Protein AF-A0A067Q515-F1 (afdb_monomer)

Sequence (298 aa):
MASNVTDKIKSLFGVAHGLGDIVRGSFMNTLDKTFQSSSSEAHGPHEDIIQKGVQEFRDGYNKLWGSRQEVEGPTEPSAQSARQTSSFPPAGWESQTRDGTGEGVQRRHSATSSHVPDSLFVNHTDDPIFFRSTPSTSILLLVCKRWLRVATPLLYEILIIRSKAQAQALSLTLPFNNSLGLYVKKLRIECGYVSFGQGTIELMPNVPHSYLSLAVWPEDNVSNVCASLASLSPTCVVLYECSEQDQMLDNDNTQLLCLTIQERVVAFWTNMKSFYFPYPYRNGFYQAIDPTNILGKR

Foldseek 3Di:
DVPVVVVVVVVVLVPDDDDDPVVVVVVVVVVVVVLVVVVVPDPDPCNVVVVVVVVVVVVVCCVLPVVPDDPPDPDDDDDDDDDDDDDPDDPDPDDDDDDDDDDDPPPPPPDPDLDDDPCNLLDDPPPPPVPPPRPDLCVQCSPDPVSVVVSLLSNLQAAAADDLVSLQVLCSPCVSPLVSLCSHAAYEDAEQNPSNAQCSLLSNQRHQHYEYELQYDQPHANPSVLNSLLSYQHQEYAYDYDPPDVDDPPDPRSVSNVVSVLCCLQPPNPNHNYYHDHDDPDDDPCVSVPCCVRVVVD

Solvent-accessible surface area (backbone atoms only — not comparable to full-atom values): 18233 Å² total; per-residue (Å²): 127,73,66,65,57,58,54,52,54,58,62,58,66,75,71,80,83,90,59,83,67,64,55,54,56,50,53,54,57,46,52,53,50,55,51,58,64,52,59,76,80,52,98,50,97,59,49,67,59,52,53,48,52,54,49,53,52,50,49,53,48,42,70,76,60,54,81,68,63,80,74,81,72,78,82,84,80,84,84,88,82,82,90,78,82,83,70,81,77,68,91,78,85,72,83,82,82,76,90,76,94,72,80,88,74,82,74,77,76,77,77,90,58,83,69,76,51,68,74,61,71,71,54,75,65,87,65,60,74,89,67,52,91,64,78,63,71,69,58,50,48,71,74,39,78,67,41,25,67,64,40,50,51,59,61,36,25,57,43,76,34,80,44,56,68,53,28,36,52,47,43,63,46,36,82,78,38,49,73,52,24,62,36,23,38,32,41,33,40,48,42,31,53,60,44,37,38,79,60,49,53,62,44,32,74,49,35,40,32,37,35,43,40,54,53,34,57,86,89,41,43,36,64,37,55,52,61,36,55,73,62,52,57,30,31,29,40,39,46,39,60,73,70,94,50,95,65,76,65,87,40,74,52,28,51,52,46,52,53,44,49,48,50,38,57,74,76,62,30,80,62,48,78,44,78,46,66,72,65,77,95,70,67,79,82,54,63,82,68,32,60,67,67,57,59,70,72,106

Mean predicted aligned error: 15.71 Å

Radius of gyration: 25.32 Å; Cα contacts (8 Å, |Δi|>4): 274; chains: 1; bounding box: 62×60×72 Å

pLDDT: mean 71.29, std 21.01, range [29.81, 97.44]

Secondary structure (DSSP, 8-state):
-THHHHHHHHHHHTT-SS-TTHHHHHHHHHHHHHHHHHTTT---TTHHHHHHHHHHHHHHHHHHHTT--------PPP---------SSPTT---------------------S---HHHHS---SS-GGGSSPPPGGGGGGS-HHHHHHHHHHHHSEEEE-SHHHHHHHHHHGGG-HHHHTT--EEEE-S--TTS-TTTTTT-TT--EEEEE----TTS--HHHHHHHTT---SEEEEE---SSS-----HHHHHHHHHHHHHHHHT-TT--EEE-SS-S-SGGGGGG-HHHHHTT-

Organism: NCBI:txid933084

Structure (mmCIF, N/CA/C/O backbone):
data_AF-A0A067Q515-F1
#
_entry.id   AF-A0A067Q515-F1
#
loop_
_atom_site.group_PDB
_atom_site.id
_atom_site.type_symbol
_atom_site.label_atom_id
_atom_site.label_alt_id
_atom_site.label_comp_id
_atom_site.label_asym_id
_atom_site.label_entity_id
_atom_site.label_seq_id
_atom_site.pdbx_PDB_ins_code
_atom_site.Cartn_x
_atom_site.Cartn_y
_atom_site.Cartn_z
_atom_site.occupancy
_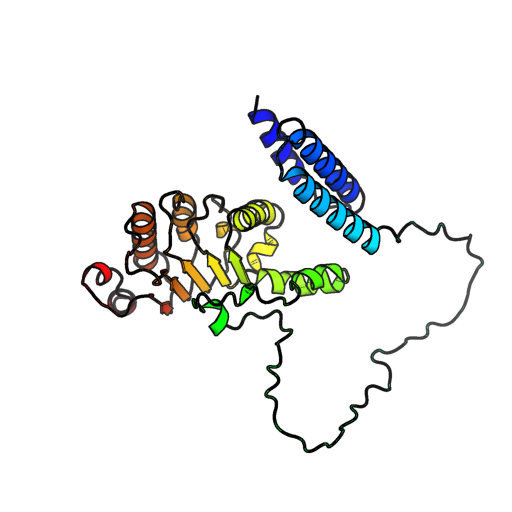atom_site.B_iso_or_equiv
_atom_site.auth_seq_id
_atom_site.auth_comp_id
_atom_site.auth_asym_id
_atom_site.auth_atom_id
_atom_site.pdbx_PDB_model_num
ATOM 1 N N . MET A 1 1 ? 15.678 30.349 8.494 1.00 44.38 1 MET A N 1
ATOM 2 C CA . MET A 1 1 ? 14.613 30.482 9.518 1.00 44.38 1 MET A CA 1
ATOM 3 C C . MET A 1 1 ? 13.490 29.435 9.407 1.00 44.38 1 MET A C 1
ATOM 5 O O . MET A 1 1 ? 12.705 29.340 10.339 1.00 44.38 1 MET A O 1
ATOM 9 N N . ALA A 1 2 ? 13.439 28.587 8.367 1.00 39.19 2 ALA A N 1
ATOM 10 C CA . ALA A 1 2 ? 12.398 27.560 8.195 1.00 39.19 2 ALA A CA 1
ATOM 11 C C . ALA A 1 2 ? 12.498 26.326 9.128 1.00 39.19 2 ALA A C 1
ATOM 13 O O . ALA A 1 2 ? 11.533 25.578 9.236 1.00 39.19 2 ALA A O 1
ATOM 14 N N . SER A 1 3 ? 13.615 26.113 9.838 1.00 43.97 3 SER A N 1
ATOM 15 C CA . SER A 1 3 ? 13.787 24.957 10.743 1.00 43.97 3 SER A CA 1
ATOM 16 C C . SER A 1 3 ? 12.981 25.060 12.044 1.00 43.97 3 SER A C 1
ATOM 18 O O . SER A 1 3 ? 12.630 24.052 12.642 1.00 43.97 3 SER A O 1
ATOM 20 N N . ASN A 1 4 ? 12.624 26.274 12.469 1.00 47.00 4 ASN A N 1
ATOM 21 C CA . ASN A 1 4 ? 12.006 26.504 13.779 1.00 47.00 4 ASN A CA 1
ATOM 22 C C . ASN A 1 4 ? 10.489 26.205 13.794 1.00 47.00 4 ASN A C 1
ATOM 24 O O . ASN A 1 4 ? 9.887 26.029 14.851 1.00 47.00 4 ASN A O 1
ATOM 28 N N . VAL A 1 5 ? 9.854 26.148 12.617 1.00 42.75 5 VAL A N 1
ATOM 29 C CA . VAL A 1 5 ? 8.418 25.855 12.473 1.00 42.75 5 VAL A CA 1
ATOM 30 C C . VAL A 1 5 ? 8.179 24.346 12.476 1.00 42.75 5 VAL A C 1
ATOM 32 O O . VAL A 1 5 ? 7.307 23.860 13.191 1.00 42.75 5 VAL A O 1
ATOM 35 N N . THR A 1 6 ? 9.005 23.585 11.759 1.00 43.69 6 THR A N 1
ATOM 36 C CA . THR A 1 6 ? 8.940 22.118 11.699 1.00 43.69 6 THR A CA 1
ATOM 37 C C . THR A 1 6 ? 9.235 21.465 13.048 1.00 43.69 6 THR A C 1
ATOM 39 O O . THR A 1 6 ? 8.576 20.489 13.403 1.00 43.69 6 THR A O 1
ATOM 42 N N . ASP A 1 7 ? 10.150 22.027 13.839 1.00 45.12 7 ASP A N 1
ATOM 43 C CA . ASP A 1 7 ? 10.473 21.503 15.173 1.00 45.12 7 ASP A CA 1
ATOM 44 C C . ASP A 1 7 ? 9.385 21.829 16.212 1.00 45.12 7 ASP A C 1
ATOM 46 O O . ASP A 1 7 ? 9.070 20.996 17.066 1.00 45.12 7 ASP A O 1
ATOM 50 N N . LYS A 1 8 ? 8.700 22.975 16.075 1.00 44.66 8 LYS A N 1
ATOM 51 C CA . LYS A 1 8 ? 7.494 23.284 16.864 1.00 44.66 8 LYS A CA 1
ATOM 52 C C . LYS A 1 8 ? 6.317 22.375 16.506 1.00 44.66 8 LYS A C 1
ATOM 54 O O . LYS A 1 8 ? 5.610 21.932 17.407 1.00 44.66 8 LYS A O 1
ATOM 59 N N . ILE A 1 9 ? 6.138 22.045 15.224 1.00 45.16 9 ILE A N 1
ATOM 60 C CA . ILE A 1 9 ? 5.111 21.094 14.767 1.00 45.16 9 ILE A CA 1
ATOM 61 C C . ILE A 1 9 ? 5.384 19.693 15.340 1.00 45.16 9 ILE A C 1
ATOM 63 O O . ILE A 1 9 ? 4.472 19.073 15.879 1.00 45.16 9 ILE A O 1
ATOM 67 N N . LYS A 1 10 ? 6.636 19.216 15.327 1.00 42.34 10 LYS A N 1
ATOM 68 C CA . LYS A 1 10 ? 7.018 17.907 15.898 1.00 42.34 10 LYS A CA 1
ATOM 69 C C . LYS A 1 10 ? 6.821 17.826 17.418 1.00 42.34 10 LYS A C 1
ATOM 71 O O . LYS A 1 10 ? 6.355 16.803 17.911 1.00 42.34 10 LYS A O 1
ATOM 76 N N . SER A 1 11 ? 7.117 18.902 18.152 1.00 40.75 11 SER A N 1
ATOM 77 C CA . SER A 1 11 ? 6.897 18.984 19.606 1.00 40.75 11 SER A CA 1
ATOM 78 C C . SER A 1 11 ? 5.414 18.945 20.004 1.00 40.75 11 SER A C 1
ATOM 80 O O . SER A 1 11 ? 5.104 18.530 21.119 1.00 40.75 11 SER A O 1
ATOM 82 N N . LEU A 1 12 ? 4.503 19.382 19.129 1.00 39.81 12 LEU A N 1
ATOM 83 C CA . LEU A 1 12 ? 3.068 19.493 19.420 1.00 39.81 12 LEU A CA 1
ATOM 84 C C . LEU A 1 12 ? 2.314 18.166 19.281 1.00 39.81 12 LEU A C 1
ATOM 86 O O . LEU A 1 12 ? 1.376 17.919 20.037 1.00 39.81 12 LEU A O 1
ATOM 90 N N . PHE A 1 13 ? 2.733 17.282 18.374 1.00 40.56 13 PHE A N 1
ATOM 91 C CA . PHE A 1 13 ? 2.084 15.978 18.227 1.00 40.56 13 PHE A CA 1
ATOM 92 C C . PHE A 1 13 ? 2.464 14.971 19.335 1.00 40.56 13 PHE A C 1
ATOM 94 O O . PHE A 1 13 ? 1.741 14.004 19.558 1.00 40.56 13 PHE A O 1
ATOM 101 N N . GLY A 1 14 ? 3.547 15.213 20.083 1.00 33.75 14 GLY A N 1
ATOM 102 C CA . GLY A 1 14 ? 4.040 14.308 21.131 1.00 33.75 14 GLY A CA 1
ATOM 103 C C . GLY A 1 14 ? 3.273 14.305 22.463 1.00 33.75 14 GLY A C 1
ATOM 104 O O . GLY A 1 14 ? 3.642 13.537 23.344 1.00 33.75 14 GLY A O 1
ATOM 105 N N . VAL A 1 15 ? 2.238 15.137 22.654 1.00 36.69 15 VAL A N 1
ATOM 106 C CA . VAL A 1 15 ? 1.594 15.319 23.982 1.00 36.69 15 VAL A CA 1
ATOM 107 C C . VAL A 1 15 ? 0.088 14.996 24.013 1.00 36.69 15 VAL A C 1
ATOM 109 O O . VAL A 1 15 ? -0.529 15.007 25.073 1.00 36.69 15 VAL A O 1
ATOM 112 N N . ALA A 1 16 ? -0.549 14.630 22.901 1.00 29.81 16 ALA A N 1
ATOM 113 C CA . ALA A 1 16 ? -2.011 14.531 22.862 1.00 29.81 16 ALA A CA 1
ATOM 114 C C . ALA A 1 16 ? -2.551 13.090 22.887 1.00 29.81 16 ALA A C 1
ATOM 116 O O . ALA A 1 16 ? -3.034 12.593 21.877 1.00 29.81 16 ALA A O 1
ATOM 117 N N . HIS A 1 17 ? -2.576 12.468 24.070 1.00 33.72 17 HIS A N 1
ATOM 118 C CA . HIS A 1 17 ? -3.643 11.523 24.439 1.00 33.72 17 HIS A CA 1
ATOM 119 C C . HIS A 1 17 ? -3.948 11.624 25.935 1.00 33.72 17 HIS A C 1
ATOM 121 O O . HIS A 1 17 ? -3.278 11.025 26.771 1.00 33.72 17 HIS A O 1
ATOM 127 N N . GLY A 1 18 ? -4.983 12.406 26.256 1.00 37.44 18 GLY A N 1
ATOM 128 C CA . GLY A 1 18 ? -5.546 12.517 27.602 1.00 37.44 18 GLY A CA 1
ATOM 129 C C . GLY A 1 18 ? -6.082 13.910 27.929 1.00 37.44 18 GLY A C 1
ATOM 130 O O . GLY A 1 18 ? -5.452 14.606 28.704 1.00 37.44 18 GLY A O 1
ATOM 131 N N . LEU A 1 19 ? -7.202 14.314 27.311 1.00 35.50 19 LEU A N 1
ATOM 132 C CA . LEU A 1 19 ? -8.251 15.251 27.784 1.00 35.50 19 LEU A CA 1
ATOM 133 C C . LEU A 1 19 ? -8.955 15.874 26.561 1.00 35.50 19 LEU A C 1
ATOM 135 O O . LEU A 1 19 ? -8.390 16.698 25.844 1.00 35.50 19 LEU A O 1
ATOM 139 N N . GLY A 1 20 ? -10.207 15.471 26.326 1.00 32.38 20 GLY A N 1
ATOM 140 C CA . GLY A 1 20 ? -10.975 15.783 25.113 1.00 32.38 20 GLY A CA 1
ATOM 141 C C . GLY A 1 20 ? -11.362 17.253 24.913 1.00 32.38 20 GLY A C 1
ATOM 142 O O . GLY A 1 20 ? -11.740 17.608 23.800 1.00 32.38 20 GLY A O 1
ATOM 143 N N . ASP A 1 21 ? -11.218 18.110 25.926 1.00 36.03 21 ASP A N 1
ATOM 144 C CA . ASP A 1 21 ? -11.713 19.493 25.862 1.00 36.03 21 ASP A CA 1
ATOM 145 C C . ASP A 1 21 ? -10.596 20.541 25.691 1.00 36.03 21 ASP A C 1
ATOM 147 O O . ASP A 1 21 ? -10.797 21.553 25.023 1.00 36.03 21 ASP A O 1
ATOM 151 N N . ILE A 1 22 ? -9.371 20.263 26.159 1.00 37.38 22 ILE A N 1
ATOM 152 C CA . ILE A 1 22 ? -8.209 21.163 25.988 1.00 37.38 22 ILE A CA 1
ATOM 153 C C . ILE A 1 22 ? -7.599 21.015 24.581 1.00 37.38 22 ILE A C 1
ATOM 155 O O . ILE A 1 22 ? -7.233 22.001 23.937 1.00 37.38 22 ILE A O 1
ATOM 159 N N . VAL A 1 23 ? -7.571 19.788 24.046 1.00 43.91 23 VAL A N 1
ATOM 160 C CA . VAL A 1 23 ? -7.091 19.497 22.680 1.00 43.91 23 VAL A CA 1
ATOM 161 C C . VAL A 1 23 ? -8.031 20.094 21.620 1.00 43.91 23 VAL A C 1
ATOM 163 O O . VAL A 1 23 ? -7.576 20.559 20.575 1.00 43.91 23 VAL A O 1
ATOM 166 N N . ARG A 1 24 ? -9.334 20.180 21.925 1.00 48.72 24 ARG A N 1
ATOM 167 C CA . ARG A 1 24 ? -10.377 20.760 21.063 1.00 48.72 24 ARG A CA 1
ATOM 168 C C . ARG A 1 24 ? -10.151 22.249 20.783 1.00 48.72 24 ARG A C 1
ATOM 170 O O . ARG A 1 24 ? -10.247 22.678 19.635 1.00 48.72 24 ARG A O 1
ATOM 177 N N . GLY A 1 25 ? -9.807 23.018 21.818 1.00 43.09 25 GLY A N 1
ATOM 178 C CA . GLY A 1 25 ? -9.500 24.446 21.692 1.00 43.09 25 GLY A CA 1
ATOM 179 C C . GLY A 1 25 ? -8.133 24.720 21.058 1.00 43.09 25 GLY A C 1
ATOM 180 O O . GLY A 1 25 ? -7.972 25.713 20.350 1.00 43.09 25 GLY A O 1
ATOM 181 N N . SER A 1 26 ? -7.156 23.833 21.273 1.00 46.69 26 SER A N 1
ATOM 182 C CA . SER A 1 26 ? -5.799 23.979 20.731 1.00 46.69 26 SER A CA 1
ATOM 183 C C . SER A 1 26 ? -5.723 23.669 19.228 1.00 46.69 26 SER A C 1
ATOM 185 O O . SER A 1 26 ? -5.088 24.414 18.481 1.00 46.69 26 SER A O 1
ATOM 187 N N . PHE A 1 27 ? -6.434 22.636 18.759 1.00 46.12 27 PHE A N 1
ATOM 188 C CA . PHE A 1 27 ? -6.499 22.272 17.338 1.00 46.12 27 PHE A CA 1
ATOM 189 C C . PHE A 1 27 ? -7.154 23.368 16.480 1.00 46.12 27 PHE A C 1
ATOM 191 O O . PHE A 1 27 ? -6.579 23.778 15.473 1.00 46.12 27 PHE A O 1
ATOM 198 N N . MET A 1 28 ? -8.300 23.913 16.913 1.00 51.59 28 MET A N 1
ATOM 199 C CA . MET A 1 28 ? -8.997 24.979 16.175 1.00 51.59 28 MET A CA 1
ATOM 200 C C . MET A 1 28 ? -8.222 26.307 16.178 1.00 51.59 28 MET A C 1
ATOM 202 O O . MET A 1 28 ? -8.076 26.922 15.127 1.00 51.59 28 MET A O 1
ATOM 206 N N . ASN A 1 29 ? -7.623 26.707 17.310 1.00 49.00 29 ASN A N 1
ATOM 207 C CA . ASN A 1 29 ? -6.768 27.906 17.362 1.00 49.00 29 ASN A CA 1
ATOM 208 C C . ASN A 1 29 ? -5.505 27.791 16.496 1.00 49.00 29 ASN A C 1
ATOM 210 O O . ASN A 1 29 ? -4.945 28.803 16.079 1.00 49.00 29 ASN A O 1
ATOM 214 N N . THR A 1 30 ? -5.010 26.573 16.273 1.00 51.38 30 THR A N 1
ATOM 215 C CA . THR A 1 30 ? -3.789 26.348 15.490 1.00 51.38 30 THR A CA 1
ATOM 216 C C . THR A 1 30 ? -4.099 26.278 13.998 1.00 51.38 30 THR A C 1
ATOM 218 O O . THR A 1 30 ? -3.361 26.881 13.226 1.00 51.38 30 THR A O 1
ATOM 221 N N . LEU A 1 31 ? -5.222 25.662 13.597 1.00 49.41 31 LEU A N 1
ATOM 222 C CA . LEU A 1 31 ? -5.744 25.768 12.228 1.00 49.41 31 LEU A CA 1
ATOM 223 C C . LEU A 1 31 ? -5.938 27.237 11.831 1.00 49.41 31 LEU A C 1
ATOM 225 O O . LEU A 1 31 ? -5.428 27.650 10.793 1.00 49.41 31 LEU A O 1
ATOM 229 N N . ASP A 1 32 ? -6.556 28.046 12.694 1.00 51.59 32 ASP A N 1
ATOM 230 C CA . ASP A 1 32 ? -6.764 29.475 12.429 1.00 51.59 32 ASP A CA 1
ATOM 231 C C . ASP A 1 32 ? -5.443 30.236 12.241 1.00 51.59 32 ASP A C 1
ATOM 233 O O . ASP A 1 32 ? -5.321 31.050 11.326 1.00 51.59 32 ASP A O 1
ATOM 237 N N . LYS A 1 33 ? -4.413 29.928 13.040 1.00 56.12 33 LYS A N 1
ATOM 238 C CA . LYS A 1 33 ? -3.082 30.548 12.906 1.00 56.12 33 LYS A CA 1
ATOM 239 C C . LYS A 1 33 ? -2.339 30.095 11.650 1.00 56.12 33 LYS A C 1
ATOM 241 O O . LYS A 1 33 ? -1.681 30.915 11.018 1.00 56.12 33 LYS A O 1
ATOM 246 N N . THR A 1 34 ? -2.440 28.821 11.271 1.00 54.94 34 THR A N 1
ATOM 247 C CA . THR A 1 34 ? -1.804 28.291 10.055 1.00 54.94 34 THR A CA 1
ATOM 248 C C . THR A 1 34 ? -2.458 28.854 8.790 1.00 54.94 34 THR A C 1
ATOM 250 O O . THR A 1 34 ? -1.749 29.229 7.852 1.00 54.94 34 THR A O 1
ATOM 253 N N . PHE A 1 35 ? -3.785 29.014 8.782 1.00 53.56 35 PHE A N 1
ATOM 254 C CA . PHE A 1 35 ? -4.504 29.657 7.679 1.00 53.56 35 PHE A CA 1
ATOM 255 C C . PHE A 1 35 ? -4.237 31.169 7.603 1.00 53.56 35 PHE A C 1
ATOM 257 O O . PHE A 1 35 ? -3.979 31.677 6.517 1.00 53.56 35 PHE A O 1
ATOM 264 N N . GLN A 1 36 ? -4.165 31.881 8.734 1.00 55.25 36 GLN A N 1
ATOM 265 C CA . GLN A 1 36 ? -3.766 33.299 8.753 1.00 55.25 36 GLN A CA 1
ATOM 266 C C . GLN A 1 36 ? -2.307 33.522 8.318 1.00 55.25 36 GLN A C 1
ATOM 268 O O . GLN A 1 36 ? -1.997 34.538 7.705 1.00 55.25 36 GLN A O 1
ATOM 273 N N . SER A 1 37 ? -1.401 32.578 8.605 1.00 51.88 37 SER A N 1
ATOM 274 C CA . SER A 1 37 ? -0.001 32.667 8.162 1.00 51.88 37 SER A CA 1
ATOM 275 C C . SER A 1 37 ? 0.210 32.329 6.682 1.00 51.88 37 SER A C 1
ATOM 277 O O . SER A 1 37 ? 1.239 32.689 6.126 1.00 51.88 37 SER A O 1
ATOM 279 N N . SER A 1 38 ? -0.742 31.637 6.045 1.00 47.28 38 SER A N 1
ATOM 280 C CA . SER A 1 38 ? -0.689 31.304 4.612 1.00 47.28 38 SER A CA 1
ATOM 281 C C . SER A 1 38 ? -1.458 32.302 3.740 1.00 47.28 38 SER A C 1
ATOM 283 O O . SER A 1 38 ? -1.124 32.454 2.568 1.00 47.28 38 SER A O 1
ATOM 285 N N . SER A 1 39 ? -2.411 33.054 4.307 1.00 50.19 39 SER A N 1
ATOM 286 C CA . SER A 1 39 ? -3.115 34.136 3.604 1.00 50.19 39 SER A CA 1
ATOM 287 C C . SER A 1 39 ? -2.275 35.408 3.422 1.00 50.19 39 SER A C 1
ATOM 289 O O . SER A 1 39 ? -2.647 36.269 2.632 1.00 50.19 39 SER A O 1
ATOM 291 N N . SER A 1 40 ? -1.140 35.564 4.119 1.00 51.12 40 SER A N 1
ATOM 292 C CA . SER A 1 40 ? -0.300 36.765 3.972 1.00 51.12 40 SER A CA 1
ATOM 293 C C . SER A 1 40 ? 0.628 36.747 2.752 1.00 51.12 40 SER A C 1
ATOM 295 O O . SER A 1 40 ? 1.221 37.778 2.452 1.00 51.12 40 SER A O 1
ATOM 297 N N . GLU A 1 41 ? 0.776 35.615 2.051 1.00 53.09 41 GLU A N 1
ATOM 298 C CA . GLU A 1 41 ? 1.724 35.482 0.927 1.00 53.09 41 GLU A CA 1
ATOM 299 C C . GLU A 1 41 ? 1.091 35.034 -0.406 1.00 53.09 41 GLU A C 1
ATOM 301 O O . GLU A 1 41 ? 1.777 35.030 -1.426 1.00 53.09 41 GLU A O 1
ATOM 306 N N . ALA A 1 42 ? -0.208 34.712 -0.455 1.00 50.53 42 ALA A N 1
ATOM 307 C CA . ALA A 1 42 ? -0.847 34.193 -1.668 1.00 50.53 42 ALA A CA 1
ATOM 308 C C . ALA A 1 42 ? -2.243 34.793 -1.929 1.00 50.53 42 ALA A C 1
ATOM 310 O O . ALA A 1 42 ? -3.255 34.142 -1.695 1.00 50.53 42 ALA A O 1
ATOM 311 N N . HIS A 1 43 ? -2.302 36.002 -2.499 1.00 55.28 43 HIS A N 1
ATOM 312 C CA . HIS A 1 43 ? -3.515 36.513 -3.158 1.00 55.28 43 HIS A CA 1
ATOM 313 C C . HIS A 1 43 ? -3.678 35.850 -4.530 1.00 55.28 43 HIS A C 1
ATOM 315 O O . HIS A 1 43 ? -3.286 36.393 -5.565 1.00 55.28 43 HIS A O 1
ATOM 321 N N . GLY A 1 44 ? -4.210 34.630 -4.529 1.00 75.88 44 GLY A N 1
ATOM 322 C CA . GLY A 1 44 ? -4.520 33.867 -5.734 1.00 75.88 44 GLY A CA 1
ATOM 323 C C . GLY A 1 44 ? -6.004 33.495 -5.811 1.00 75.88 44 GLY A C 1
ATOM 324 O O . GLY A 1 44 ? -6.673 33.412 -4.784 1.00 75.88 44 GLY A O 1
ATOM 325 N N . PRO A 1 45 ? -6.526 33.173 -7.009 1.00 74.94 45 PRO A N 1
ATOM 326 C CA . PRO A 1 45 ? -7.945 32.863 -7.254 1.00 74.94 45 PRO A CA 1
ATOM 327 C C . PRO A 1 45 ? -8.476 31.605 -6.532 1.00 74.94 45 PRO A C 1
ATOM 329 O O . PRO A 1 45 ? -9.641 31.247 -6.682 1.00 74.94 45 PRO A O 1
ATOM 332 N N . HIS A 1 46 ? -7.635 30.914 -5.760 1.00 65.25 46 HIS A N 1
ATOM 333 C CA . HIS A 1 46 ? -7.998 29.735 -4.973 1.00 65.25 46 HIS A CA 1
ATOM 334 C C . HIS A 1 46 ? -8.287 30.048 -3.496 1.00 65.25 46 HIS A C 1
ATOM 336 O O . HIS A 1 46 ? -8.770 29.166 -2.785 1.00 65.25 46 HIS A O 1
ATOM 342 N N . GLU A 1 47 ? -8.029 31.277 -3.033 1.00 75.19 47 GLU A N 1
ATOM 343 C CA . GLU A 1 47 ? -8.231 31.682 -1.636 1.00 75.19 47 GLU A CA 1
ATOM 344 C C . GLU A 1 47 ? -9.703 31.543 -1.215 1.00 75.19 47 GLU A C 1
ATOM 346 O O . GLU A 1 47 ? -9.993 30.918 -0.195 1.00 75.19 47 GLU A O 1
ATOM 351 N N . ASP A 1 48 ? -10.639 31.976 -2.063 1.00 75.75 48 ASP A N 1
ATOM 352 C CA . ASP A 1 48 ? -12.082 31.876 -1.804 1.00 75.75 48 ASP A CA 1
ATOM 353 C C . ASP A 1 48 ? -12.562 30.425 -1.648 1.00 75.75 48 ASP A C 1
ATOM 355 O O . ASP A 1 48 ? -13.430 30.130 -0.825 1.00 75.75 48 ASP A O 1
ATOM 359 N N . ILE A 1 49 ? -11.983 29.493 -2.412 1.00 63.66 49 ILE A N 1
ATOM 360 C CA . ILE A 1 49 ? -12.345 28.068 -2.367 1.00 63.66 49 ILE A CA 1
ATOM 361 C C . ILE A 1 49 ? -11.862 27.442 -1.055 1.00 63.66 49 ILE A C 1
ATOM 363 O O . ILE A 1 49 ? -12.602 26.693 -0.414 1.00 63.66 49 ILE A O 1
ATOM 367 N N . ILE A 1 50 ? -10.636 27.768 -0.639 1.00 62.38 50 ILE A N 1
ATOM 368 C CA . ILE A 1 50 ? -10.053 27.273 0.611 1.00 62.38 50 ILE A CA 1
ATOM 369 C C . ILE A 1 50 ? -10.816 27.852 1.807 1.00 62.38 50 ILE A C 1
ATOM 371 O O . ILE A 1 50 ? -11.231 27.093 2.683 1.00 62.38 50 ILE A O 1
ATOM 375 N N . GLN A 1 51 ? -11.074 29.164 1.817 1.00 74.94 51 GLN A N 1
ATOM 376 C CA . GLN A 1 51 ? -11.840 29.833 2.875 1.00 74.94 51 GLN A CA 1
ATOM 377 C C . GLN A 1 51 ? -13.254 29.264 2.992 1.00 74.94 51 GLN A C 1
ATOM 379 O O . GLN A 1 51 ? -13.716 28.960 4.094 1.00 74.94 51 GLN A O 1
ATOM 384 N N . LYS A 1 52 ? -13.922 29.030 1.857 1.00 76.94 52 LYS A N 1
ATOM 385 C CA . LYS A 1 52 ? -15.242 28.399 1.830 1.00 76.94 52 LYS A CA 1
ATOM 386 C C . LYS A 1 52 ? -15.213 26.980 2.401 1.00 76.94 52 LYS A C 1
ATOM 388 O O . LYS A 1 52 ? -16.052 26.660 3.238 1.00 76.94 52 LYS A O 1
ATOM 393 N N . GLY A 1 53 ? -14.238 26.151 2.022 1.00 66.88 53 GLY A N 1
ATOM 394 C CA . GLY A 1 53 ? -14.105 24.788 2.551 1.00 66.88 53 GLY A CA 1
ATOM 395 C C . GLY A 1 53 ? -13.821 24.747 4.059 1.00 66.88 53 GLY A C 1
ATOM 396 O O . GLY A 1 53 ? -14.398 23.933 4.782 1.00 66.88 53 GLY A O 1
ATOM 397 N N . VAL A 1 54 ? -12.981 25.661 4.557 1.00 71.06 54 VAL A N 1
ATOM 398 C CA . VAL A 1 54 ? -12.710 25.817 5.997 1.00 71.06 54 VAL A CA 1
ATOM 399 C C . VAL A 1 54 ? -13.974 26.242 6.745 1.00 71.06 54 VAL A C 1
ATOM 401 O O . VAL A 1 54 ? -14.284 25.679 7.798 1.00 71.06 54 VAL A O 1
ATOM 404 N N . GLN 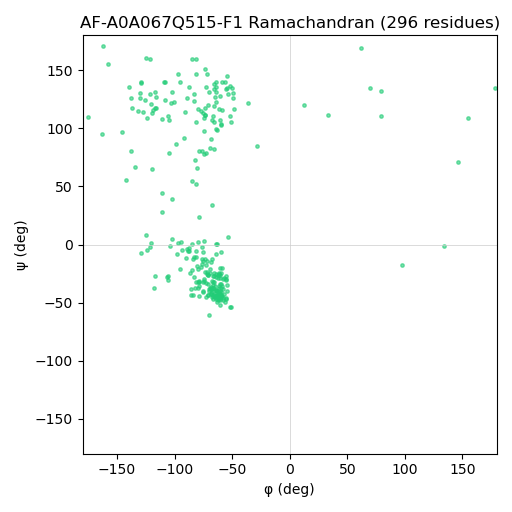A 1 55 ? -14.726 27.196 6.196 1.00 76.75 55 GLN A N 1
ATOM 405 C CA . GLN A 1 55 ? -15.959 27.683 6.803 1.00 76.75 55 GLN A CA 1
ATOM 406 C C . GLN A 1 55 ? -17.050 26.602 6.825 1.00 76.75 55 GLN A C 1
ATOM 408 O O . GLN A 1 55 ? -17.653 26.375 7.870 1.00 76.75 55 GLN A O 1
ATOM 413 N N . GLU A 1 56 ? -17.241 25.857 5.734 1.00 69.19 56 GLU A N 1
ATOM 414 C CA . GLU A 1 56 ? -18.188 24.735 5.676 1.00 69.19 56 GLU A CA 1
ATOM 415 C C . GLU A 1 56 ? -17.830 23.626 6.677 1.00 69.19 56 GLU A C 1
ATOM 417 O O . GLU A 1 56 ? -18.709 23.086 7.357 1.00 69.19 56 GLU A O 1
ATOM 422 N N . PHE A 1 57 ? -16.538 23.313 6.827 1.00 62.28 57 PHE A N 1
ATOM 423 C CA . PHE A 1 57 ? -16.071 22.373 7.846 1.00 62.28 57 PHE A CA 1
ATOM 424 C C . PHE A 1 57 ? -16.375 22.879 9.261 1.00 62.28 57 PHE A C 1
ATOM 426 O O . PHE A 1 57 ? -16.890 22.126 10.091 1.00 62.28 57 PHE A O 1
ATOM 433 N N . ARG A 1 58 ? -16.096 24.159 9.536 1.00 70.69 58 ARG A N 1
ATOM 434 C CA . ARG A 1 58 ? -16.372 24.801 10.826 1.00 70.69 58 ARG A CA 1
ATOM 435 C C . ARG A 1 58 ? -17.867 24.807 11.141 1.00 70.69 58 ARG A C 1
ATOM 437 O O . ARG A 1 58 ? -18.246 24.479 12.264 1.00 70.69 58 ARG A O 1
ATOM 444 N N . ASP A 1 59 ? -18.714 25.112 10.167 1.00 71.75 59 ASP A N 1
ATOM 445 C CA . ASP A 1 59 ? -20.167 25.133 10.329 1.00 71.75 59 ASP A CA 1
ATOM 446 C C . ASP A 1 59 ? -20.726 23.727 10.554 1.00 71.75 59 ASP A C 1
ATOM 448 O O . ASP A 1 59 ? -21.534 23.520 11.461 1.00 71.75 59 ASP A O 1
ATOM 452 N N . GLY A 1 60 ? -20.243 22.728 9.808 1.00 66.00 60 GLY A N 1
ATOM 453 C CA . GLY A 1 60 ? -20.575 21.322 10.043 1.00 66.00 60 GLY A CA 1
ATOM 454 C C . GLY A 1 60 ? -20.150 20.854 11.437 1.00 66.00 60 GLY A C 1
ATOM 455 O O . GLY A 1 60 ? -20.924 20.211 12.149 1.00 66.00 60 GLY A O 1
ATOM 456 N N . TYR A 1 61 ? -18.949 21.243 11.865 1.00 65.56 61 TYR A N 1
ATOM 457 C CA . TYR A 1 61 ? -18.429 20.954 13.196 1.00 65.56 61 TYR A CA 1
ATOM 458 C C . TYR A 1 61 ? -19.274 21.609 14.300 1.00 65.56 61 TYR A C 1
ATOM 460 O O . TYR A 1 61 ? -19.701 20.935 15.238 1.00 65.56 61 TYR A O 1
ATOM 468 N N . ASN A 1 62 ? -19.577 22.901 14.179 1.00 71.06 62 ASN A N 1
ATOM 469 C CA . ASN A 1 62 ? -20.386 23.646 15.145 1.00 71.06 62 ASN A CA 1
ATOM 470 C C . ASN A 1 62 ? -21.840 23.166 15.177 1.00 71.06 62 ASN A C 1
ATOM 472 O O . ASN A 1 62 ? -22.441 23.101 16.244 1.00 71.06 62 ASN A O 1
ATOM 476 N N . LYS A 1 63 ? -22.407 22.754 14.046 1.00 74.56 63 LYS A N 1
ATOM 477 C CA . LYS A 1 63 ? -23.752 22.173 13.996 1.00 74.56 63 LYS A CA 1
ATOM 478 C C . LYS A 1 63 ? -23.828 20.817 14.702 1.00 74.56 63 LYS A C 1
ATOM 480 O O . LYS A 1 63 ? -24.826 20.523 15.349 1.00 74.56 63 LYS A O 1
ATOM 485 N N . LEU A 1 64 ? -22.782 19.997 14.592 1.00 53.34 64 LEU A N 1
ATOM 486 C CA . LEU A 1 64 ? -22.719 18.682 15.239 1.00 53.34 64 LEU A CA 1
ATOM 487 C C . LEU A 1 64 ? -22.368 18.765 16.731 1.00 53.34 64 LEU A C 1
ATOM 489 O O . LEU A 1 64 ? -22.825 17.937 17.515 1.00 53.34 64 LEU A O 1
ATOM 493 N N . TRP A 1 65 ? -21.560 19.752 17.129 1.00 64.19 65 TRP A N 1
ATOM 494 C CA . TRP A 1 65 ? -20.921 19.768 18.450 1.00 64.19 65 TRP A CA 1
ATOM 495 C C . TRP A 1 65 ? -21.097 21.065 19.250 1.00 64.19 65 TRP A C 1
ATOM 497 O O . TRP A 1 65 ? -20.680 21.116 20.410 1.00 64.19 65 TRP A O 1
ATOM 507 N N . GLY A 1 66 ? -21.667 22.113 18.657 1.00 61.66 66 GLY A N 1
ATOM 508 C CA . GLY A 1 66 ? -21.889 23.427 19.272 1.00 61.66 66 GLY A CA 1
ATOM 509 C C . GLY A 1 66 ? -23.181 23.516 20.084 1.00 61.66 66 GLY A C 1
ATOM 510 O O . GLY A 1 66 ? -23.249 24.292 21.028 1.00 61.66 66 GLY A O 1
ATOM 511 N N . SER A 1 67 ? -24.170 22.654 19.824 1.00 53.50 67 SER A N 1
ATOM 512 C CA . SER A 1 67 ? -25.405 22.580 20.628 1.00 53.50 67 SER A CA 1
ATOM 513 C C . SER A 1 67 ? -25.220 21.915 21.996 1.00 53.50 67 SER A C 1
ATOM 515 O O . SER A 1 67 ? -26.185 21.728 22.727 1.00 53.50 67 SER A O 1
ATOM 517 N N . ARG A 1 68 ? -23.987 21.537 22.349 1.00 47.56 68 ARG A N 1
ATOM 518 C CA . ARG A 1 68 ? -23.645 20.914 23.630 1.00 47.56 68 ARG A CA 1
ATOM 519 C C . ARG A 1 68 ? -23.006 21.920 24.588 1.00 47.56 68 ARG A C 1
ATOM 521 O O . ARG A 1 68 ? -22.046 21.581 25.272 1.00 47.56 68 ARG A O 1
ATOM 528 N N . GLN A 1 69 ? -23.505 23.157 24.596 1.00 47.16 69 GLN A N 1
ATOM 529 C CA . GLN A 1 69 ? -23.313 24.015 25.759 1.00 47.16 69 GLN A CA 1
ATOM 530 C C . GLN A 1 69 ? -24.049 23.374 26.930 1.00 47.16 69 GLN A C 1
ATOM 532 O O . GLN A 1 69 ? -25.184 22.914 26.796 1.00 47.16 69 GLN A O 1
ATOM 537 N N . GLU A 1 70 ? -23.336 23.272 28.043 1.00 47.19 70 GLU A N 1
ATOM 538 C CA . GLU A 1 70 ? -23.857 22.840 29.324 1.00 47.19 70 GLU A CA 1
ATOM 539 C C . GLU A 1 70 ? -25.099 23.677 29.631 1.00 47.19 70 GLU A C 1
ATOM 541 O O . GLU A 1 70 ? -25.023 24.883 29.849 1.00 47.19 70 GLU A O 1
ATOM 546 N N . VAL A 1 71 ? -26.266 23.035 29.602 1.00 46.78 71 VAL A N 1
ATOM 547 C CA . VAL A 1 71 ? -27.398 23.540 30.365 1.00 46.78 71 VAL A CA 1
ATOM 548 C C . VAL A 1 71 ? -26.939 23.417 31.811 1.00 46.78 71 VAL A C 1
ATOM 550 O O . VAL A 1 71 ? -26.915 22.308 32.348 1.00 46.78 71 VAL A O 1
ATOM 553 N N . GLU A 1 72 ? -26.485 24.525 32.400 1.00 47.66 72 GLU A N 1
ATOM 554 C CA . GLU A 1 72 ? -26.336 24.648 33.847 1.00 47.66 72 GLU A CA 1
ATOM 555 C C . GLU A 1 72 ? -27.672 24.217 34.458 1.00 47.66 72 GLU A C 1
ATOM 557 O O . GLU A 1 72 ? -28.707 24.868 34.292 1.00 47.66 72 GLU A O 1
ATOM 562 N N . GLY A 1 73 ? -27.678 23.019 35.040 1.00 45.59 73 GLY A N 1
ATOM 563 C CA . GLY A 1 73 ? -28.886 22.408 35.561 1.00 45.59 73 GLY A CA 1
ATOM 564 C C . GLY A 1 73 ? -29.419 23.220 36.743 1.00 45.59 73 GLY A C 1
ATOM 565 O O . GLY A 1 73 ? -28.629 23.629 37.597 1.00 45.59 73 GLY A O 1
ATOM 566 N N . PRO A 1 74 ? -30.741 23.438 36.841 1.00 52.56 74 PRO A N 1
ATOM 567 C CA . PRO A 1 74 ? -31.329 23.953 38.063 1.00 52.56 74 PRO A CA 1
ATOM 568 C C . PRO A 1 74 ? -31.128 22.937 39.194 1.00 52.56 74 PRO A C 1
ATOM 570 O O . PRO A 1 74 ? -31.314 21.734 39.013 1.00 52.56 74 PRO A O 1
ATOM 573 N N . THR A 1 75 ? -30.738 23.461 40.352 1.00 54.28 75 THR A N 1
ATOM 574 C CA . THR A 1 75 ? -30.551 22.785 41.638 1.00 54.28 75 THR A CA 1
ATOM 575 C C . THR A 1 75 ? -31.588 21.679 41.882 1.00 54.28 75 THR A C 1
ATOM 577 O O . THR A 1 75 ? -32.791 21.946 41.886 1.00 54.28 75 THR A O 1
ATOM 580 N N . GLU A 1 76 ? -31.116 20.446 42.098 1.00 42.62 76 GLU A N 1
ATOM 581 C CA . GLU A 1 76 ? -31.933 19.270 42.432 1.00 42.62 76 GLU A CA 1
ATOM 582 C C . GLU A 1 76 ? -32.832 19.507 43.659 1.00 42.62 76 GLU A C 1
ATOM 584 O O . GLU A 1 76 ? -32.340 19.908 44.718 1.00 42.62 76 GLU A O 1
ATOM 589 N N . PRO A 1 77 ? -34.116 19.115 43.594 1.00 47.34 77 PRO A N 1
ATOM 590 C CA . PRO A 1 77 ? -34.830 18.572 44.730 1.00 47.34 77 PRO A CA 1
ATOM 591 C C . PRO A 1 77 ? -34.823 17.036 44.706 1.00 47.34 77 PRO A C 1
ATOM 593 O O . PRO A 1 77 ? -34.851 16.369 43.674 1.00 47.34 77 PRO A O 1
ATOM 596 N N . SER A 1 78 ? -34.798 16.504 45.917 1.00 51.34 78 SER A N 1
ATOM 597 C CA . SER A 1 78 ? -34.691 15.110 46.324 1.00 51.34 78 SER A CA 1
ATOM 598 C C . SER A 1 78 ? -35.687 14.116 45.703 1.00 51.34 78 SER A C 1
ATOM 600 O O . SER A 1 78 ? -36.895 14.303 45.791 1.00 51.34 78 SER A O 1
ATOM 602 N N . ALA A 1 79 ? -35.115 12.971 45.315 1.00 48.97 79 ALA A N 1
ATOM 603 C CA . ALA A 1 79 ? -35.551 11.594 45.578 1.00 48.97 79 ALA A CA 1
ATOM 604 C C . ALA A 1 79 ? -36.822 11.006 44.915 1.00 48.97 79 ALA A C 1
ATOM 606 O O . ALA A 1 79 ? -37.927 11.520 45.011 1.00 48.97 79 ALA A O 1
ATOM 607 N N . GLN A 1 80 ? -36.604 9.769 44.437 1.00 47.50 80 GLN A N 1
ATOM 608 C CA . GLN A 1 80 ? -37.543 8.692 44.080 1.00 47.50 80 GLN A CA 1
ATOM 609 C C . GLN A 1 80 ? -38.259 8.793 42.723 1.00 47.50 80 GLN A C 1
ATOM 611 O O . GLN A 1 80 ? -39.198 9.556 42.563 1.00 47.50 80 GLN A O 1
ATOM 616 N N . SER A 1 81 ? -37.904 7.901 41.784 1.00 42.97 81 SER A N 1
ATOM 617 C CA . SER A 1 81 ? -38.848 6.912 41.220 1.00 42.97 81 SER A CA 1
ATOM 618 C C . SER A 1 81 ? -38.210 6.028 40.127 1.00 42.97 81 SER A C 1
ATOM 620 O O . SER A 1 81 ? -37.497 6.501 39.249 1.00 42.97 81 SER A O 1
ATOM 622 N N . ALA A 1 82 ? -38.485 4.726 40.244 1.00 45.97 82 ALA A N 1
ATOM 623 C CA . ALA A 1 82 ? -38.571 3.665 39.234 1.00 45.97 82 ALA A CA 1
ATOM 624 C C . ALA A 1 82 ? -37.659 3.685 37.981 1.00 45.97 82 ALA A C 1
ATOM 626 O O . ALA A 1 82 ? -37.886 4.395 37.004 1.00 45.97 82 ALA A O 1
ATOM 627 N N . ARG A 1 83 ? -36.725 2.721 37.931 1.00 39.94 83 ARG A N 1
ATOM 628 C CA . ARG A 1 83 ? -36.097 2.245 36.686 1.00 39.94 83 ARG A CA 1
ATOM 629 C C . ARG A 1 83 ? -37.132 1.511 35.825 1.00 39.94 83 ARG A C 1
ATOM 631 O O . ARG A 1 83 ? -37.470 0.369 36.122 1.00 39.94 83 ARG A O 1
ATOM 638 N N . GLN A 1 84 ? -37.566 2.129 34.730 1.00 43.44 84 GLN A N 1
ATOM 639 C CA . GLN A 1 84 ? -38.139 1.414 33.589 1.00 43.44 84 GLN A CA 1
ATOM 640 C C . GLN A 1 84 ? -37.014 1.072 32.607 1.00 43.44 84 GLN A C 1
ATOM 642 O O . GLN A 1 84 ? -36.386 1.950 32.021 1.00 43.44 84 GLN A O 1
ATOM 647 N N . THR A 1 85 ? -36.733 -0.218 32.443 1.00 43.00 85 THR A N 1
ATOM 648 C CA . THR A 1 85 ? -35.880 -0.729 31.368 1.00 43.00 85 THR A CA 1
ATOM 649 C C . THR A 1 85 ? -36.720 -0.837 30.100 1.00 43.00 85 THR A C 1
ATOM 651 O O . THR A 1 85 ? -37.544 -1.744 29.990 1.00 43.00 85 THR A O 1
ATOM 654 N N . SER A 1 86 ? -36.530 0.072 29.145 1.00 43.16 86 SER A N 1
ATOM 655 C CA . SER A 1 86 ? -37.028 -0.122 27.785 1.00 43.16 86 SER A CA 1
ATOM 656 C C . SER A 1 86 ? -36.108 -1.110 27.063 1.00 43.16 86 SER A C 1
ATOM 658 O O . SER A 1 86 ? -34.916 -0.866 26.869 1.00 43.16 86 SER A O 1
ATOM 660 N N . SER A 1 87 ? -36.646 -2.278 26.717 1.00 48.00 87 SER A N 1
ATOM 661 C CA . SER A 1 87 ? -35.988 -3.230 25.829 1.00 48.00 87 SER A CA 1
ATOM 662 C C . SER A 1 87 ? -36.035 -2.704 24.395 1.00 48.00 87 SER A C 1
ATOM 664 O O . SER A 1 87 ? -37.050 -2.192 23.926 1.00 48.00 87 SER A O 1
ATOM 666 N N . PHE A 1 88 ? -34.903 -2.816 23.707 1.00 38.88 88 PHE A N 1
ATOM 667 C CA . PHE A 1 88 ? -34.766 -2.518 22.286 1.00 38.88 88 PHE A CA 1
ATOM 668 C C . PHE A 1 88 ? -34.599 -3.846 21.534 1.00 38.88 88 PHE A C 1
ATOM 670 O O . PHE A 1 88 ? -33.862 -4.704 22.033 1.00 38.88 88 PHE A O 1
ATOM 677 N N . PRO A 1 89 ? -35.212 -4.029 20.351 1.00 52.66 89 PRO A N 1
ATOM 678 C CA . PRO A 1 89 ? -35.980 -3.055 19.566 1.00 52.66 89 PRO A CA 1
ATOM 679 C C . PRO A 1 89 ? -37.463 -2.943 19.982 1.00 52.66 89 PRO A C 1
ATOM 681 O O . PRO A 1 89 ? -37.992 -3.864 20.603 1.00 52.66 89 PRO A O 1
ATOM 684 N N . PRO A 1 90 ? -38.146 -1.829 19.647 1.00 47.94 90 PRO A N 1
ATOM 685 C CA . PRO A 1 90 ? -39.575 -1.680 19.904 1.00 47.94 90 PRO A CA 1
ATOM 686 C C . PRO A 1 90 ? -40.397 -2.695 19.095 1.00 47.94 90 PRO A C 1
ATOM 688 O O . PRO A 1 90 ? -40.120 -2.952 17.922 1.00 47.94 90 PRO A O 1
ATOM 691 N N . ALA A 1 91 ? -41.425 -3.257 19.734 1.00 46.03 91 ALA A N 1
ATOM 692 C CA . ALA A 1 91 ? -42.431 -4.084 19.078 1.00 46.03 91 ALA A CA 1
ATOM 693 C C . ALA A 1 91 ? -43.149 -3.260 17.992 1.00 46.03 91 ALA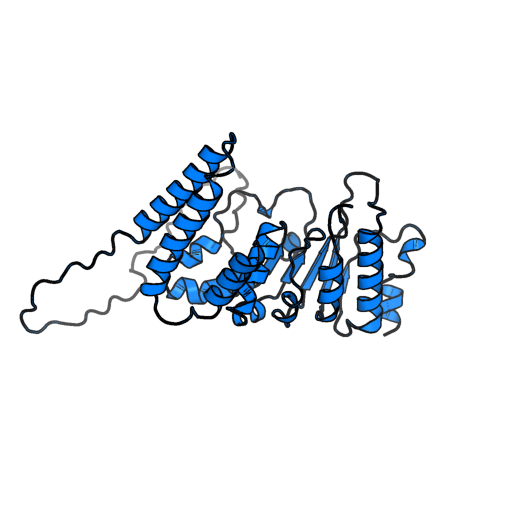 A C 1
ATOM 695 O O . ALA A 1 91 ? -43.610 -2.153 18.264 1.00 46.03 91 ALA A O 1
ATOM 696 N N . GLY A 1 92 ? -43.210 -3.785 16.765 1.00 48.12 92 GLY A N 1
ATOM 697 C CA . GLY A 1 92 ? -43.813 -3.102 15.610 1.00 48.12 92 GLY A CA 1
ATOM 698 C C . GLY A 1 92 ? -42.987 -3.153 14.323 1.00 48.12 92 GLY A C 1
ATOM 699 O O . GLY A 1 92 ? -43.435 -2.656 13.295 1.00 48.12 92 GLY A O 1
ATOM 700 N N . TRP A 1 93 ? -41.804 -3.775 14.338 1.00 46.12 93 TRP A N 1
ATOM 701 C CA . TRP A 1 93 ? -41.005 -4.004 13.128 1.00 46.12 93 TRP A CA 1
ATOM 702 C C . TRP A 1 93 ? -41.494 -5.236 12.345 1.00 46.12 93 TRP A C 1
ATOM 704 O O . TRP A 1 93 ? -40.731 -6.147 12.036 1.00 46.12 93 TRP A O 1
ATOM 714 N N . GLU A 1 94 ? -42.791 -5.293 12.051 1.00 46.19 94 GLU A N 1
ATOM 715 C CA . GLU A 1 94 ? -43.356 -6.311 11.167 1.00 46.19 94 GLU A CA 1
ATOM 716 C C . GLU A 1 94 ? -43.184 -5.875 9.711 1.00 46.19 94 GLU A C 1
ATOM 718 O O . GLU A 1 94 ? -43.566 -4.780 9.296 1.00 46.19 94 GLU A O 1
ATOM 723 N N . SER A 1 95 ? -42.533 -6.742 8.938 1.00 47.56 95 SER A N 1
ATOM 724 C CA . SER A 1 95 ? -42.260 -6.535 7.522 1.00 47.56 95 SER A CA 1
ATOM 725 C C . SER A 1 95 ? -43.547 -6.715 6.727 1.00 47.56 95 SER A C 1
ATOM 727 O O . SER A 1 95 ? -44.067 -7.820 6.609 1.00 47.56 95 SER A O 1
ATOM 729 N N . GLN A 1 96 ? -44.053 -5.620 6.170 1.00 40.94 96 GLN A N 1
ATOM 730 C CA . GLN A 1 96 ? -45.190 -5.629 5.261 1.00 40.94 96 GLN A CA 1
ATOM 731 C C . GLN A 1 96 ? -44.726 -6.166 3.896 1.00 40.94 96 GLN A C 1
ATOM 733 O O . GLN A 1 96 ? -44.132 -5.443 3.094 1.00 40.94 96 GLN A O 1
ATOM 738 N N . THR A 1 97 ? -44.956 -7.453 3.633 1.00 46.19 97 THR A N 1
ATOM 739 C CA . THR A 1 97 ? -44.798 -8.045 2.301 1.00 46.19 97 THR A CA 1
ATOM 740 C C . THR A 1 97 ? -45.959 -7.586 1.424 1.00 46.19 97 THR A C 1
ATOM 742 O O . THR A 1 97 ? -47.115 -7.929 1.662 1.00 46.19 97 THR A O 1
ATOM 745 N N . ARG A 1 98 ? -45.661 -6.759 0.418 1.00 44.38 98 ARG A N 1
ATOM 746 C CA . ARG A 1 98 ? -46.629 -6.338 -0.595 1.00 44.38 98 ARG A CA 1
ATOM 747 C C . ARG A 1 98 ? -46.325 -7.081 -1.890 1.00 44.38 98 ARG A C 1
ATOM 749 O O . ARG A 1 98 ? -45.341 -6.771 -2.556 1.00 44.38 98 ARG A O 1
ATOM 756 N N . ASP A 1 99 ? -47.179 -8.047 -2.213 1.00 54.31 99 ASP A N 1
ATOM 757 C CA . ASP A 1 99 ? -47.220 -8.700 -3.518 1.00 54.31 99 ASP A CA 1
ATOM 758 C C . ASP A 1 99 ? -47.622 -7.686 -4.593 1.00 54.31 99 ASP A C 1
ATOM 760 O O . ASP A 1 99 ? -48.626 -6.978 -4.479 1.00 54.31 99 ASP A O 1
ATOM 764 N N . GLY A 1 100 ? -46.802 -7.604 -5.637 1.00 53.22 100 GLY A N 1
ATOM 765 C CA . GLY A 1 100 ? -47.008 -6.729 -6.780 1.00 53.22 100 GLY A CA 1
ATOM 766 C C . GLY A 1 100 ? -46.137 -7.178 -7.943 1.00 53.22 100 GLY A C 1
ATOM 767 O O . GLY A 1 100 ? -44.963 -6.830 -8.028 1.00 53.22 100 GLY A O 1
ATOM 768 N N . THR A 1 101 ? -46.731 -7.976 -8.821 1.00 64.25 101 THR A N 1
ATOM 769 C CA . THR A 1 101 ? -46.240 -8.341 -10.149 1.00 64.25 101 THR A CA 1
ATOM 770 C C . THR A 1 101 ? -46.039 -7.085 -11.003 1.00 64.25 101 THR A C 1
ATOM 772 O O . THR A 1 101 ? -46.995 -6.379 -11.314 1.00 64.25 101 THR A O 1
ATOM 775 N N . GLY A 1 102 ? -44.795 -6.795 -11.390 1.00 46.03 102 GLY A N 1
ATOM 776 C CA . GLY A 1 102 ? -44.477 -5.668 -12.269 1.00 46.03 102 GLY A CA 1
ATOM 777 C C . GLY A 1 102 ? -42.998 -5.617 -12.649 1.00 46.03 102 GLY A C 1
ATOM 778 O O . GLY A 1 102 ? -42.151 -5.365 -11.801 1.00 46.03 102 GLY A O 1
ATOM 779 N N . GLU A 1 103 ? -42.740 -5.918 -13.920 1.00 42.75 103 GLU A N 1
ATOM 780 C CA . GLU A 1 103 ? -41.553 -5.702 -14.764 1.00 42.75 103 GLU A CA 1
ATOM 781 C C . GLU A 1 103 ? -40.221 -5.271 -14.110 1.00 42.75 103 GLU A C 1
ATOM 783 O O . GLU A 1 103 ? -40.063 -4.208 -13.509 1.00 42.75 103 GLU A O 1
ATOM 788 N N . GLY A 1 104 ? -39.214 -6.127 -14.315 1.00 44.28 104 GLY A N 1
ATOM 789 C CA . GLY A 1 104 ? -37.875 -6.042 -13.746 1.00 44.28 104 GLY A CA 1
ATOM 790 C C . GLY A 1 104 ? -37.040 -4.878 -14.270 1.00 44.28 104 GLY A C 1
ATOM 791 O O . GLY A 1 104 ? -36.238 -5.027 -15.187 1.00 44.28 104 GLY A O 1
ATOM 792 N N . VAL A 1 105 ? -37.119 -3.744 -13.580 1.00 45.53 105 VAL A N 1
ATOM 793 C CA . VAL A 1 105 ? -35.985 -2.824 -13.476 1.00 45.53 105 VAL A CA 1
ATOM 794 C C . VAL A 1 105 ? -34.997 -3.455 -12.504 1.00 45.53 105 VAL A C 1
ATOM 796 O O . VAL A 1 105 ? -35.252 -3.533 -11.301 1.00 45.53 105 VAL A O 1
ATOM 799 N N . GLN A 1 106 ? -33.869 -3.929 -13.027 1.00 42.41 106 GLN A N 1
ATOM 800 C CA . GLN A 1 106 ? -32.780 -4.516 -12.253 1.00 42.41 106 GLN A CA 1
ATOM 801 C C . GLN A 1 106 ? -32.154 -3.433 -11.357 1.00 42.41 106 GLN A C 1
ATOM 803 O O . GLN A 1 106 ? -31.154 -2.801 -11.700 1.00 42.41 106 GLN A O 1
ATOM 808 N N . ARG A 1 107 ? -32.781 -3.179 -10.200 1.00 40.38 107 ARG A N 1
ATOM 809 C CA . ARG A 1 107 ? -32.228 -2.350 -9.128 1.00 40.38 107 ARG A CA 1
ATOM 810 C C . ARG A 1 107 ? -30.930 -3.006 -8.686 1.00 40.38 107 ARG A C 1
ATOM 812 O O . ARG A 1 107 ? -30.932 -3.995 -7.959 1.00 40.38 107 ARG A O 1
ATOM 819 N N . ARG A 1 108 ? -29.805 -2.446 -9.129 1.00 45.81 108 ARG A N 1
ATOM 820 C CA . ARG A 1 108 ? -28.508 -2.717 -8.516 1.00 45.81 108 ARG A CA 1
ATOM 821 C C . ARG A 1 108 ? -28.625 -2.276 -7.062 1.00 45.81 108 ARG A C 1
ATOM 823 O O . ARG A 1 108 ? -28.665 -1.083 -6.776 1.00 45.81 108 ARG A O 1
ATOM 830 N N . HIS A 1 109 ? -28.755 -3.239 -6.158 1.00 38.94 109 HIS A N 1
ATOM 831 C CA . HIS A 1 109 ? -28.651 -2.993 -4.731 1.00 38.94 109 HIS A CA 1
ATOM 832 C C . HIS A 1 109 ? -27.229 -2.498 -4.460 1.00 38.94 109 HIS A C 1
ATOM 834 O O . HIS A 1 109 ? -26.281 -3.279 -4.423 1.00 38.94 109 HIS A O 1
ATOM 840 N N . SER A 1 110 ? -27.075 -1.180 -4.349 1.00 47.66 110 SER A N 1
ATOM 841 C CA . SER A 1 110 ? -25.839 -0.541 -3.916 1.00 47.66 110 SER A CA 1
ATOM 842 C C . SER A 1 110 ? -25.537 -1.027 -2.502 1.00 47.66 110 SER A C 1
ATOM 844 O O . SER A 1 110 ? -26.245 -0.680 -1.557 1.00 47.66 110 SER A O 1
ATOM 846 N N . ALA A 1 111 ? -24.533 -1.890 -2.370 1.00 42.22 111 ALA A N 1
ATOM 847 C CA . ALA A 1 111 ? -24.129 -2.445 -1.092 1.00 42.22 111 ALA A CA 1
ATOM 848 C C . ALA A 1 111 ? -23.675 -1.311 -0.161 1.00 42.22 111 ALA A C 1
ATOM 850 O O . ALA A 1 111 ? -22.678 -0.644 -0.417 1.00 42.22 111 ALA A O 1
ATOM 851 N N . THR A 1 112 ? -24.385 -1.115 0.947 1.00 50.41 112 THR A N 1
ATOM 852 C CA . THR A 1 112 ? -24.004 -0.216 2.051 1.00 50.41 112 THR A CA 1
ATOM 853 C C . THR A 1 112 ? -22.947 -0.845 2.965 1.00 50.41 112 THR A C 1
ATOM 855 O O . THR A 1 112 ? -22.868 -0.526 4.149 1.00 50.41 112 THR A O 1
ATOM 858 N N . SER A 1 113 ? -22.171 -1.799 2.450 1.00 55.84 113 SER A N 1
ATOM 859 C CA . SER A 1 113 ? -21.182 -2.534 3.228 1.00 55.84 113 SER A CA 1
ATOM 860 C C . SER A 1 113 ? -19.852 -1.793 3.182 1.00 55.84 113 SER A C 1
ATOM 862 O O . SER A 1 113 ? -19.332 -1.522 2.104 1.00 55.84 113 SER A O 1
ATOM 864 N N . SER A 1 114 ? -19.282 -1.495 4.351 1.00 61.00 114 SER A N 1
ATOM 865 C CA . SER A 1 114 ? -17.928 -0.940 4.486 1.00 61.00 114 SER A CA 1
ATOM 866 C C . SER A 1 114 ? -16.833 -1.896 4.001 1.00 61.00 114 SER A C 1
ATOM 868 O O . SER A 1 114 ? -15.668 -1.516 3.940 1.00 61.00 114 SER A O 1
ATOM 870 N N . HIS A 1 115 ? -17.193 -3.139 3.685 1.00 79.75 115 HIS A N 1
ATOM 871 C CA . HIS A 1 115 ? -16.293 -4.144 3.152 1.00 79.75 115 HIS A CA 1
ATOM 872 C C . HIS A 1 115 ? -16.079 -3.928 1.651 1.00 79.75 115 HIS A C 1
ATOM 874 O O . HIS A 1 115 ? -17.009 -4.092 0.860 1.00 79.75 115 HIS A O 1
ATOM 880 N N . VAL A 1 116 ? -14.841 -3.626 1.255 1.00 79.56 116 VAL A N 1
ATOM 881 C CA . VAL A 1 116 ? -14.423 -3.644 -0.153 1.00 79.56 116 VAL A CA 1
ATOM 882 C C . VAL A 1 116 ? -14.254 -5.112 -0.574 1.00 79.56 116 VAL A C 1
ATOM 884 O O . VAL A 1 116 ? -13.358 -5.779 -0.052 1.00 79.56 116 VAL A O 1
ATOM 887 N N . PRO A 1 117 ? -15.092 -5.646 -1.487 1.00 84.88 117 PRO A N 1
ATOM 888 C CA . PRO A 1 117 ? -14.922 -6.993 -2.026 1.00 84.88 117 PRO A CA 1
ATOM 889 C C . PRO A 1 117 ? -13.525 -7.185 -2.617 1.00 84.88 117 PRO A C 1
ATOM 891 O O . PRO A 1 117 ? -12.994 -6.266 -3.241 1.00 84.88 117 PRO A O 1
ATOM 894 N N . ASP A 1 118 ? -12.963 -8.388 -2.490 1.00 84.19 118 ASP A N 1
ATOM 895 C CA . ASP A 1 118 ? -11.626 -8.699 -3.018 1.00 84.19 118 ASP A CA 1
ATOM 896 C C . ASP A 1 118 ? -11.505 -8.388 -4.506 1.00 84.19 118 ASP A C 1
ATOM 898 O O . ASP A 1 118 ? -10.519 -7.792 -4.928 1.00 84.19 118 ASP A O 1
ATOM 902 N N . SER A 1 119 ? -12.550 -8.694 -5.278 1.00 85.56 119 SER A N 1
ATOM 903 C CA . SER A 1 119 ? -12.618 -8.381 -6.705 1.00 85.56 119 SER A CA 1
ATOM 904 C C . SER A 1 119 ? -12.505 -6.885 -6.994 1.00 85.56 119 SER A C 1
ATOM 906 O O . SER A 1 119 ? -11.906 -6.524 -7.997 1.00 85.56 119 SER A O 1
ATOM 908 N N . LEU A 1 120 ? -13.037 -6.018 -6.122 1.00 84.06 120 LEU A N 1
ATOM 909 C CA . LEU A 1 120 ? -12.913 -4.563 -6.246 1.00 84.06 120 LEU A CA 1
ATOM 910 C C . LEU A 1 120 ? -11.560 -4.053 -5.748 1.00 84.06 120 LEU A C 1
ATOM 912 O O . LEU A 1 120 ? -11.040 -3.089 -6.300 1.00 84.06 120 LEU A O 1
ATOM 916 N N . PHE A 1 121 ? -10.971 -4.702 -4.742 1.00 84.50 121 PHE A N 1
ATOM 917 C CA . PHE A 1 121 ? -9.639 -4.352 -4.251 1.00 84.50 121 PHE A CA 1
ATOM 918 C C . PHE A 1 121 ? -8.558 -4.577 -5.316 1.00 84.50 121 PHE A C 1
ATOM 920 O O . PHE A 1 121 ? -7.663 -3.746 -5.463 1.00 84.50 121 PHE A O 1
ATOM 927 N N . VAL A 1 122 ? -8.678 -5.660 -6.090 1.00 84.75 122 VAL A N 1
ATOM 928 C CA . VAL A 1 122 ? -7.796 -5.957 -7.232 1.00 84.75 122 VAL A CA 1
ATOM 929 C C . VAL A 1 122 ? -8.265 -5.323 -8.542 1.00 84.75 122 VAL A C 1
ATOM 931 O O . VAL A 1 122 ? -7.589 -5.463 -9.563 1.00 84.75 122 VAL A O 1
ATOM 934 N N . ASN A 1 123 ? -9.416 -4.639 -8.540 1.00 82.88 123 ASN A N 1
ATOM 935 C CA . ASN A 1 123 ? -9.927 -4.030 -9.755 1.00 82.88 123 ASN A CA 1
ATOM 936 C C . ASN A 1 123 ? -9.050 -2.841 -10.159 1.00 82.88 123 ASN A C 1
ATOM 938 O O . ASN A 1 123 ? -8.721 -1.964 -9.349 1.00 82.88 123 ASN A O 1
ATOM 942 N N . HIS A 1 124 ? -8.694 -2.858 -11.430 1.00 72.12 124 HIS A N 1
ATOM 943 C CA . HIS A 1 124 ? -7.835 -1.913 -12.108 1.00 72.12 124 HIS A CA 1
ATOM 944 C C . HIS A 1 124 ? -8.529 -1.222 -13.280 1.00 72.12 124 HIS A C 1
ATOM 946 O O . HIS A 1 124 ? -7.903 -0.415 -13.949 1.00 72.12 124 HIS A O 1
ATOM 952 N N . THR A 1 125 ? -9.805 -1.518 -13.540 1.00 74.12 125 THR A N 1
ATOM 953 C CA . THR A 1 125 ? -10.575 -0.749 -14.514 1.00 74.12 125 THR A CA 1
ATOM 954 C C . THR A 1 125 ? -10.520 0.726 -14.129 1.00 74.12 125 THR A C 1
ATOM 956 O O . THR A 1 125 ? -10.798 1.042 -12.969 1.00 74.12 125 THR A O 1
ATOM 959 N N . ASP A 1 126 ? -10.259 1.611 -15.092 1.00 63.03 126 ASP A N 1
ATOM 960 C CA . ASP A 1 126 ? -10.286 3.076 -14.918 1.00 63.03 126 ASP A CA 1
ATOM 961 C C . ASP A 1 126 ? -11.650 3.614 -14.472 1.00 63.03 126 ASP A C 1
ATOM 963 O O . ASP A 1 126 ? -11.801 4.778 -14.094 1.00 63.03 126 ASP A O 1
ATOM 967 N N . ASP A 1 127 ? -12.644 2.728 -14.427 1.00 68.88 127 ASP A N 1
ATOM 968 C CA . ASP A 1 127 ? -13.881 2.916 -13.702 1.00 68.88 127 ASP A CA 1
ATOM 969 C C . ASP A 1 127 ? -13.575 3.383 -12.265 1.00 68.88 127 ASP A C 1
ATOM 971 O O . ASP A 1 127 ? -12.991 2.652 -11.456 1.00 68.88 127 ASP A O 1
ATOM 975 N N . PRO A 1 128 ? -13.996 4.601 -11.889 1.00 60.31 128 PRO A N 1
ATOM 976 C CA . PRO A 1 128 ? -13.651 5.197 -10.614 1.00 60.31 128 PRO A CA 1
ATOM 977 C C . PRO A 1 128 ? -14.572 4.616 -9.527 1.00 60.31 128 PRO A C 1
ATOM 979 O O . PRO A 1 128 ? -15.412 5.298 -8.943 1.00 60.31 128 PRO A O 1
ATOM 982 N N . ILE A 1 129 ? -14.446 3.311 -9.261 1.00 63.75 129 ILE A N 1
ATOM 983 C CA . ILE A 1 129 ? -15.323 2.533 -8.373 1.00 63.75 129 ILE A CA 1
ATOM 984 C C . ILE A 1 129 ? -15.288 3.098 -6.951 1.00 63.75 129 ILE A C 1
ATOM 986 O O . ILE A 1 129 ? -16.322 3.154 -6.290 1.00 63.75 129 ILE A O 1
ATOM 990 N N . PHE A 1 130 ? -14.131 3.607 -6.523 1.00 63.12 130 PHE A N 1
ATOM 991 C CA . PHE A 1 130 ? -13.955 4.275 -5.231 1.00 63.12 130 PHE A CA 1
ATOM 992 C C . PHE A 1 130 ? -14.387 5.753 -5.207 1.00 63.12 130 PHE A C 1
ATOM 994 O O . PHE A 1 130 ? -14.380 6.353 -4.139 1.00 63.12 130 PHE A O 1
ATOM 1001 N N . PHE A 1 131 ? -14.762 6.347 -6.345 1.00 57.44 131 PHE A N 1
ATOM 1002 C CA . PHE A 1 131 ? -15.282 7.722 -6.413 1.00 57.44 131 PHE A CA 1
ATOM 1003 C C . PHE A 1 131 ? -16.796 7.785 -6.609 1.00 57.44 131 PHE A C 1
ATOM 1005 O O . PHE A 1 131 ? -17.364 8.876 -6.680 1.00 57.44 131 PHE A O 1
ATOM 1012 N N . ARG A 1 132 ? -17.477 6.638 -6.717 1.00 63.50 132 ARG A N 1
ATOM 1013 C CA . ARG A 1 132 ? -18.941 6.647 -6.743 1.00 63.50 132 ARG A CA 1
ATOM 1014 C C . ARG A 1 132 ? -19.426 7.291 -5.446 1.00 63.50 132 ARG A C 1
ATOM 1016 O O . ARG A 1 132 ? -18.846 7.067 -4.390 1.00 63.50 132 ARG A O 1
ATOM 1023 N N . SER A 1 133 ? -20.468 8.114 -5.549 1.00 53.94 133 SER A N 1
ATOM 1024 C CA . SER A 1 133 ? -20.998 9.021 -4.518 1.00 53.94 133 SER A CA 1
ATOM 1025 C C . SER A 1 133 ? -21.624 8.319 -3.302 1.00 53.94 133 SER A C 1
ATOM 1027 O O . SER A 1 133 ? -22.613 8.783 -2.735 1.00 53.94 133 SER A O 1
ATOM 1029 N N . THR A 1 134 ? -21.091 7.166 -2.908 1.00 69.31 134 THR A N 1
ATOM 1030 C CA . THR A 1 134 ? -21.380 6.537 -1.632 1.00 69.31 134 THR A CA 1
ATOM 1031 C C . THR A 1 134 ? -20.831 7.420 -0.515 1.00 69.31 134 THR A C 1
ATOM 1033 O O . THR A 1 134 ? -19.688 7.875 -0.612 1.00 69.31 134 THR A O 1
ATOM 1036 N N . PRO A 1 135 ? -21.613 7.666 0.549 1.00 74.44 135 PRO A N 1
ATOM 1037 C CA . PRO A 1 135 ? -21.116 8.357 1.727 1.00 74.44 135 PRO A CA 1
ATOM 1038 C C . PRO 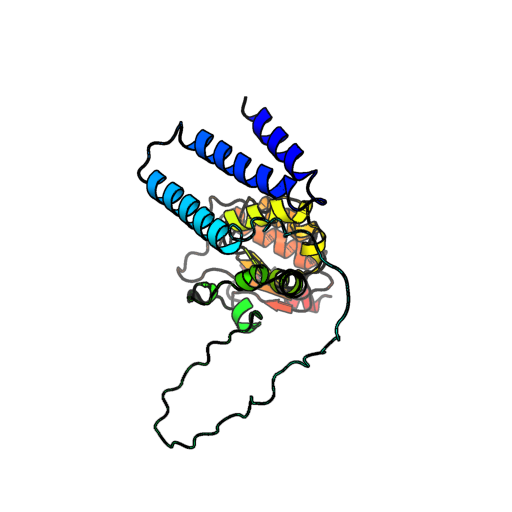A 1 135 ? -19.817 7.708 2.201 1.00 74.44 135 PRO A C 1
ATOM 1040 O O . PRO A 1 135 ? -19.738 6.481 2.287 1.00 74.44 135 PRO A O 1
ATOM 1043 N N . SER A 1 136 ? -18.812 8.529 2.514 1.00 80.88 136 SER A N 1
ATOM 1044 C CA . SER A 1 136 ? -17.567 8.027 3.092 1.00 80.88 136 SER A CA 1
ATOM 1045 C C . SER A 1 136 ? -17.890 7.187 4.324 1.00 80.88 136 SER A C 1
ATOM 1047 O O . SER A 1 136 ? -18.591 7.649 5.226 1.00 80.88 136 SER A O 1
ATOM 1049 N N . THR A 1 137 ? -17.349 5.974 4.398 1.00 83.06 137 THR A N 1
ATOM 1050 C CA . THR A 1 137 ? -17.505 5.084 5.559 1.00 83.06 137 THR A CA 1
ATOM 1051 C C . THR A 1 137 ? -16.985 5.725 6.848 1.00 83.06 137 THR A C 1
ATOM 1053 O O . THR A 1 137 ? -17.436 5.370 7.937 1.00 83.06 137 THR A O 1
ATOM 1056 N N . SER A 1 138 ? -16.120 6.742 6.741 1.00 86.69 138 SER A N 1
ATOM 1057 C CA . SER A 1 138 ? -15.674 7.555 7.875 1.00 86.69 138 SER A CA 1
ATOM 1058 C C . SER A 1 138 ? -16.811 8.290 8.595 1.00 86.69 138 SER A C 1
ATOM 1060 O O . SER A 1 138 ? -16.656 8.612 9.771 1.00 86.69 138 SER A O 1
ATOM 1062 N N . ILE A 1 139 ? -17.977 8.497 7.964 1.00 89.62 139 ILE A N 1
ATOM 1063 C CA . ILE A 1 139 ? -19.143 9.108 8.624 1.00 89.62 139 ILE A CA 1
ATOM 1064 C C . ILE A 1 139 ? -19.617 8.287 9.831 1.00 89.62 139 ILE A C 1
ATOM 1066 O O . ILE A 1 139 ? -20.111 8.846 10.810 1.00 89.62 139 ILE A O 1
ATOM 1070 N N . LEU A 1 140 ? -19.392 6.968 9.811 1.00 88.69 140 LEU A N 1
ATOM 1071 C CA . LEU A 1 140 ? -19.728 6.076 10.920 1.00 88.69 140 LEU A CA 1
ATOM 1072 C C . LEU A 1 140 ? -18.920 6.394 12.185 1.00 88.69 140 LEU A C 1
ATOM 1074 O O . LEU A 1 140 ? -19.396 6.152 13.295 1.00 88.69 140 LEU A O 1
ATOM 1078 N N . LEU A 1 141 ? -17.733 6.992 12.043 1.00 90.69 141 LEU A N 1
ATOM 1079 C CA . LEU A 1 141 ? -16.906 7.403 13.178 1.00 90.69 141 LEU A CA 1
ATOM 1080 C C . LEU A 1 141 ? -17.517 8.573 13.963 1.00 90.69 141 LEU A C 1
ATOM 1082 O O . LEU A 1 141 ? -17.183 8.765 15.132 1.00 90.69 141 LEU A O 1
ATOM 1086 N N . LEU A 1 142 ? -18.421 9.341 13.345 1.00 93.44 142 LEU A N 1
ATOM 1087 C CA . LEU A 1 142 ? -18.984 10.569 13.914 1.00 93.44 142 LEU A CA 1
ATOM 1088 C C . LEU A 1 142 ? -20.308 10.354 14.662 1.00 93.44 142 LEU A C 1
ATOM 1090 O O . LEU A 1 142 ? -20.812 11.290 15.272 1.00 93.44 142 LEU A O 1
ATOM 1094 N N . VAL A 1 143 ? -20.869 9.139 14.650 1.00 95.12 143 VAL A N 1
ATOM 1095 C CA . VAL A 1 143 ? -22.188 8.855 15.246 1.00 95.12 143 VAL A CA 1
ATOM 1096 C C . VAL A 1 143 ? -22.140 8.919 16.776 1.00 95.12 143 VAL A C 1
ATOM 1098 O O . VAL A 1 143 ? -22.845 9.705 17.403 1.00 95.12 143 VAL A O 1
ATOM 1101 N N . CYS A 1 144 ? -21.326 8.067 17.408 1.00 96.38 144 CYS A N 1
ATOM 1102 C CA . CYS A 1 144 ? -21.090 8.094 18.853 1.00 96.38 144 CYS A CA 1
ATOM 1103 C C . CYS A 1 144 ? -19.810 7.326 19.226 1.00 96.38 144 CYS A C 1
ATOM 1105 O O . CYS A 1 144 ? -19.263 6.572 18.422 1.00 96.38 144 CYS A O 1
ATOM 1107 N N . LYS A 1 145 ? -19.362 7.424 20.489 1.00 96.25 145 LYS A N 1
ATOM 1108 C CA . LYS A 1 145 ? -18.150 6.733 20.988 1.00 96.25 145 LYS A CA 1
ATOM 1109 C C . LYS A 1 145 ? -18.179 5.208 20.814 1.00 96.25 145 LYS A C 1
ATOM 1111 O O . LYS A 1 145 ? -17.130 4.572 20.734 1.00 96.25 145 LYS A O 1
ATOM 1116 N N . ARG A 1 146 ? -19.363 4.584 20.825 1.00 96.88 146 ARG A N 1
ATOM 1117 C CA . ARG A 1 146 ? -19.491 3.135 20.593 1.00 96.88 146 ARG A CA 1
ATOM 1118 C C . ARG A 1 146 ? -19.254 2.796 19.123 1.00 96.88 146 ARG A C 1
ATOM 1120 O O . ARG A 1 146 ? -18.495 1.875 18.857 1.00 96.88 146 ARG A O 1
ATOM 1127 N N . TRP A 1 147 ? -19.846 3.563 18.211 1.00 95.50 147 TRP A N 1
ATOM 1128 C CA . TRP A 1 147 ? -19.631 3.408 16.774 1.00 95.50 147 TRP A CA 1
ATOM 1129 C C . TRP A 1 147 ? -18.183 3.678 16.389 1.00 95.50 147 TRP A C 1
ATOM 1131 O O . TRP A 1 147 ? -17.604 2.849 15.705 1.00 95.50 147 TRP A O 1
ATOM 1141 N N . LEU A 1 148 ? -17.565 4.734 16.930 1.00 94.75 148 LEU A N 1
ATOM 1142 C CA . LEU A 1 148 ? -16.138 5.007 16.747 1.00 94.75 148 LEU A CA 1
ATOM 1143 C C . LEU A 1 148 ? -15.286 3.769 17.077 1.00 94.75 148 LEU A C 1
ATOM 1145 O O . LEU A 1 148 ? -14.544 3.290 16.233 1.00 94.75 148 LEU A O 1
ATOM 1149 N N . ARG A 1 149 ? -15.454 3.183 18.272 1.00 95.25 149 ARG A N 1
ATOM 1150 C CA . ARG A 1 149 ? -14.676 2.004 18.698 1.00 95.25 149 ARG A CA 1
ATOM 1151 C C . ARG A 1 149 ? -14.845 0.785 17.787 1.00 95.25 149 ARG A C 1
ATOM 1153 O O . ARG A 1 149 ? -13.880 0.058 17.591 1.00 95.25 149 ARG A O 1
ATOM 1160 N N . VAL A 1 150 ? -16.052 0.547 17.274 1.00 95.62 150 VAL A N 1
ATOM 1161 C CA . VAL A 1 150 ? -16.352 -0.620 16.423 1.00 95.62 150 VAL A CA 1
ATOM 1162 C C . VAL A 1 150 ? -15.938 -0.379 14.970 1.00 95.62 150 VAL A C 1
ATOM 1164 O O . VAL A 1 150 ? -15.443 -1.290 14.317 1.00 95.62 150 VAL A O 1
ATOM 1167 N N . ALA A 1 151 ? -16.117 0.839 14.463 1.00 95.12 151 ALA A N 1
ATOM 1168 C CA . ALA A 1 151 ? -15.864 1.175 13.068 1.00 95.12 151 ALA A CA 1
ATOM 1169 C C . ALA A 1 151 ? -14.388 1.482 12.781 1.00 95.12 151 ALA A C 1
ATOM 1171 O O . ALA A 1 151 ? -13.948 1.229 11.666 1.00 95.12 151 ALA A O 1
ATOM 1172 N N . THR A 1 152 ? -13.604 1.967 13.752 1.00 95.19 152 THR A N 1
ATOM 1173 C CA . THR A 1 152 ? -12.164 2.220 13.561 1.00 95.19 152 THR A CA 1
ATOM 1174 C C . THR A 1 152 ? -11.396 1.013 13.002 1.00 95.19 152 THR A C 1
ATOM 1176 O O . THR A 1 152 ? -10.749 1.189 11.972 1.00 95.19 152 THR A O 1
ATOM 1179 N N . PRO A 1 153 ? -11.444 -0.202 13.590 1.00 96.12 153 PRO A N 1
ATOM 1180 C CA . PRO A 1 153 ? -10.703 -1.336 13.032 1.00 96.12 153 PRO A CA 1
ATOM 1181 C C . PRO A 1 153 ? -11.158 -1.693 11.612 1.00 96.12 153 PRO A C 1
ATOM 1183 O O . PRO A 1 153 ? -10.319 -1.985 10.770 1.00 96.12 153 PRO A O 1
ATOM 1186 N N . LEU A 1 154 ? -12.461 -1.590 11.326 1.00 93.50 154 LEU A N 1
ATOM 1187 C CA . LEU A 1 154 ? -13.024 -1.868 10.001 1.00 93.50 154 LEU A CA 1
ATOM 1188 C C . LEU A 1 154 ? -12.592 -0.829 8.959 1.00 93.50 154 LEU A C 1
ATOM 1190 O O . LEU A 1 154 ? -12.350 -1.170 7.807 1.00 93.50 154 LEU A O 1
ATOM 1194 N N . LEU A 1 155 ? -12.481 0.441 9.356 1.00 92.50 155 LEU A N 1
ATOM 1195 C CA . LEU A 1 155 ? -12.051 1.517 8.466 1.00 92.50 155 LEU A CA 1
ATOM 1196 C C . LEU A 1 155 ? -10.568 1.391 8.095 1.00 92.50 155 LEU A C 1
ATOM 1198 O O . LEU A 1 155 ? -10.199 1.684 6.963 1.00 92.50 155 LEU A O 1
ATOM 1202 N N . TYR A 1 156 ? -9.730 0.966 9.042 1.00 95.00 156 TYR A N 1
ATOM 1203 C CA . TYR A 1 156 ? -8.290 0.798 8.828 1.00 95.00 156 TYR A CA 1
ATOM 1204 C C . TYR A 1 156 ? -7.912 -0.579 8.272 1.00 95.00 156 TYR A C 1
ATOM 1206 O O . TYR A 1 156 ? -6.754 -0.784 7.928 1.00 95.00 156 TYR A O 1
ATOM 1214 N N . GLU A 1 157 ? -8.860 -1.512 8.145 1.00 95.88 157 GLU A N 1
ATOM 1215 C CA . GLU A 1 157 ? -8.606 -2.851 7.604 1.00 95.88 157 GLU A CA 1
ATOM 1216 C C . GLU A 1 157 ? -8.032 -2.805 6.180 1.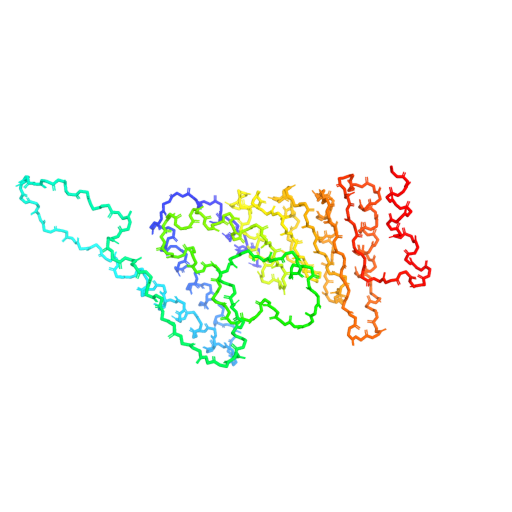00 95.88 157 GLU A C 1
ATOM 1218 O O . GLU A 1 157 ? -7.140 -3.585 5.832 1.00 95.88 157 GLU A O 1
ATOM 1223 N N . ILE A 1 158 ? -8.518 -1.867 5.366 1.00 94.69 158 ILE A N 1
ATOM 1224 C CA . ILE A 1 158 ? -8.133 -1.703 3.965 1.00 94.69 158 ILE A CA 1
ATOM 1225 C C . ILE A 1 158 ? -7.638 -0.275 3.763 1.00 94.69 158 ILE A C 1
ATOM 1227 O O . ILE A 1 158 ? -8.423 0.672 3.755 1.00 94.69 158 ILE A O 1
ATOM 1231 N N . LEU A 1 159 ? -6.332 -0.121 3.562 1.00 94.19 159 LEU A N 1
ATOM 1232 C CA . LEU A 1 159 ? -5.719 1.163 3.249 1.00 94.19 159 LEU A CA 1
ATOM 1233 C C . LEU A 1 159 ? -5.453 1.267 1.754 1.00 94.19 159 LEU A C 1
ATOM 1235 O O . LEU A 1 159 ? -4.732 0.452 1.184 1.00 94.19 159 LEU A O 1
ATOM 1239 N N . ILE A 1 160 ? -6.020 2.297 1.133 1.00 92.44 160 ILE A N 1
ATOM 1240 C CA . ILE A 1 160 ? -5.817 2.619 -0.278 1.00 92.44 160 ILE A CA 1
ATOM 1241 C C . ILE A 1 160 ? -5.213 4.018 -0.352 1.00 92.44 160 ILE A C 1
ATOM 1243 O O . ILE A 1 160 ? -5.856 5.004 0.010 1.00 92.44 160 ILE A O 1
ATOM 1247 N N . ILE A 1 161 ? -3.968 4.100 -0.807 1.00 92.31 161 ILE A N 1
ATOM 1248 C CA . ILE A 1 161 ? -3.216 5.345 -0.930 1.00 92.31 161 ILE A CA 1
ATOM 1249 C C . ILE A 1 161 ? -3.166 5.706 -2.410 1.00 92.31 161 ILE A C 1
ATOM 1251 O O . ILE A 1 161 ? -2.511 5.027 -3.195 1.00 92.31 161 ILE A O 1
ATOM 1255 N N . ARG A 1 162 ? -3.882 6.772 -2.770 1.00 88.81 162 ARG A N 1
ATOM 1256 C CA . ARG A 1 162 ? -4.062 7.268 -4.147 1.00 88.81 162 ARG A CA 1
ATOM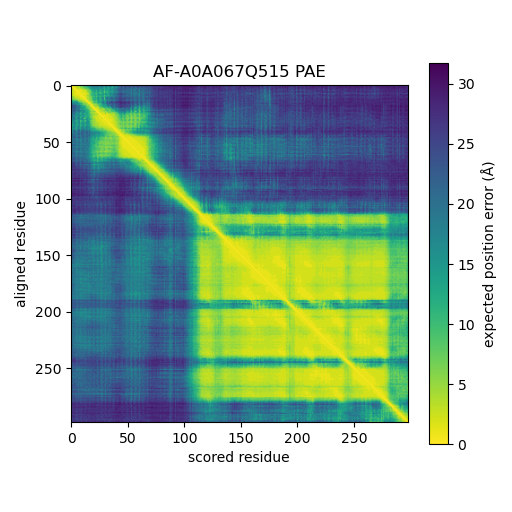 1257 C C . ARG A 1 162 ? -3.661 8.733 -4.305 1.00 88.81 162 ARG A C 1
ATOM 1259 O O . ARG A 1 162 ? -3.986 9.377 -5.296 1.00 88.81 162 ARG A O 1
ATOM 1266 N N . SER A 1 163 ? -3.052 9.316 -3.275 1.00 88.81 163 SER A N 1
ATOM 1267 C CA . SER A 1 163 ? -2.602 10.704 -3.302 1.00 88.81 163 SER A CA 1
ATOM 1268 C C . SER A 1 163 ? -1.495 10.964 -2.285 1.00 88.81 163 SER A C 1
ATOM 1270 O O . SER A 1 163 ? -1.426 10.334 -1.224 1.00 88.81 163 SER A O 1
ATOM 1272 N N . LYS A 1 164 ? -0.682 11.989 -2.567 1.00 88.62 164 LYS A N 1
ATOM 1273 C CA . LYS A 1 164 ? 0.362 12.496 -1.657 1.00 88.62 164 LYS A CA 1
ATOM 1274 C C . LYS A 1 164 ? -0.220 12.951 -0.312 1.00 88.62 164 LYS A C 1
ATOM 1276 O O . LYS A 1 164 ? 0.397 12.715 0.725 1.00 88.62 164 LYS A O 1
ATOM 1281 N N . ALA A 1 165 ? -1.423 13.536 -0.325 1.00 89.69 165 ALA A N 1
ATOM 1282 C CA . ALA A 1 165 ? -2.128 13.975 0.878 1.00 89.69 165 ALA A CA 1
ATOM 1283 C C . ALA A 1 165 ? -2.537 12.796 1.778 1.00 89.69 165 ALA A C 1
ATOM 1285 O O . ALA A 1 165 ? -2.343 12.864 2.988 1.00 89.69 165 ALA A O 1
ATOM 1286 N N . GLN A 1 166 ? -3.036 11.693 1.204 1.00 91.69 166 GLN A N 1
ATOM 1287 C CA . GLN A 1 166 ? -3.353 10.479 1.970 1.00 91.69 166 GLN A CA 1
ATOM 1288 C C . GLN A 1 166 ? -2.098 9.842 2.571 1.00 91.69 166 GLN A C 1
ATOM 1290 O O . GLN A 1 166 ? -2.097 9.501 3.751 1.00 91.69 166 GLN A O 1
ATOM 1295 N N . ALA A 1 167 ? -1.022 9.725 1.785 1.00 92.06 167 ALA A N 1
ATOM 1296 C CA . ALA A 1 167 ? 0.253 9.193 2.264 1.00 92.06 167 ALA A CA 1
ATOM 1297 C C . ALA A 1 167 ? 0.819 10.032 3.424 1.00 92.06 167 ALA A C 1
ATOM 1299 O O . ALA A 1 167 ? 1.227 9.481 4.445 1.00 92.06 167 ALA A O 1
ATOM 1300 N N . GLN A 1 168 ? 0.769 11.363 3.305 1.00 91.56 168 GLN A N 1
ATOM 1301 C CA . GLN A 1 168 ? 1.206 12.280 4.356 1.00 91.56 168 GLN A CA 1
ATOM 1302 C C . GLN A 1 168 ? 0.308 12.215 5.597 1.00 91.56 168 GLN A C 1
ATOM 1304 O O . GLN A 1 168 ? 0.802 12.188 6.720 1.00 91.56 168 GLN A O 1
ATOM 1309 N N . ALA A 1 169 ? -1.013 12.171 5.422 1.00 92.25 169 ALA A N 1
ATOM 1310 C CA . ALA A 1 169 ? -1.936 12.031 6.542 1.00 92.25 169 ALA A CA 1
ATOM 1311 C C . ALA A 1 169 ? -1.676 10.726 7.308 1.00 92.25 169 ALA A C 1
ATOM 1313 O O . ALA A 1 169 ? -1.666 10.730 8.539 1.00 92.25 169 ALA A O 1
ATOM 1314 N N . LEU A 1 170 ? -1.408 9.625 6.601 1.00 92.75 170 LEU A N 1
ATOM 1315 C CA . LEU A 1 170 ? -1.094 8.342 7.222 1.00 92.75 170 LEU A CA 1
ATOM 1316 C C . LEU A 1 170 ? 0.253 8.372 7.957 1.00 92.75 170 LEU A C 1
ATOM 1318 O O . LEU A 1 170 ? 0.313 7.932 9.105 1.00 92.75 170 LEU A O 1
ATOM 1322 N N . SER A 1 171 ? 1.301 8.932 7.343 1.00 92.62 171 SER A N 1
ATOM 1323 C CA . SER A 1 171 ? 2.633 9.025 7.960 1.00 92.62 171 SER A CA 1
ATOM 1324 C C . SER A 1 171 ? 2.663 9.947 9.178 1.00 92.62 171 SER A C 1
ATOM 1326 O O . SER A 1 171 ? 3.437 9.712 10.100 1.00 92.62 171 SER A O 1
ATOM 1328 N N . LEU A 1 172 ? 1.777 10.945 9.237 1.00 92.88 172 LEU A N 1
ATOM 1329 C CA . LEU A 1 172 ? 1.565 11.749 10.439 1.00 92.88 172 LEU A CA 1
ATOM 1330 C C . LEU A 1 172 ? 0.704 11.029 11.479 1.00 92.88 172 LEU A C 1
ATOM 1332 O O . LEU A 1 172 ? 0.943 11.188 12.666 1.00 92.88 172 LEU A O 1
ATOM 1336 N N . THR A 1 173 ? -0.297 10.247 11.071 1.00 94.12 173 THR A N 1
ATOM 1337 C CA . THR A 1 173 ? -1.272 9.656 12.004 1.00 94.12 173 THR A CA 1
ATOM 1338 C C . THR A 1 173 ? -0.733 8.425 12.725 1.00 94.12 173 THR A C 1
ATOM 1340 O O . THR A 1 173 ? -0.957 8.283 13.932 1.00 94.12 173 THR A O 1
ATOM 1343 N N . LEU A 1 174 ? -0.061 7.524 11.999 1.00 94.88 174 LEU A N 1
ATOM 1344 C CA . LEU A 1 174 ? 0.353 6.232 12.543 1.00 94.88 174 LEU A CA 1
ATOM 1345 C C . LEU A 1 174 ? 1.332 6.356 13.717 1.00 94.88 174 LEU A C 1
ATOM 1347 O O . LEU A 1 174 ? 1.043 5.710 14.716 1.00 94.88 174 LEU A O 1
ATOM 1351 N N . PRO A 1 175 ? 2.380 7.206 13.699 1.00 94.81 175 PRO A N 1
ATOM 1352 C CA . PRO A 1 175 ? 3.331 7.303 14.814 1.00 94.81 175 PRO A CA 1
ATOM 1353 C C . PRO A 1 175 ? 2.706 7.670 16.167 1.00 94.81 175 PRO A C 1
ATOM 1355 O O . PRO A 1 175 ? 3.204 7.262 17.214 1.00 94.81 175 PRO A O 1
ATOM 1358 N N . PHE A 1 176 ? 1.606 8.429 16.165 1.00 95.44 176 PHE A N 1
ATOM 1359 C CA . PHE A 1 176 ? 0.883 8.798 17.392 1.00 95.44 176 PHE A CA 1
ATOM 1360 C C . PHE A 1 176 ? -0.211 7.792 17.758 1.00 95.44 176 PHE A C 1
ATOM 1362 O O . PHE A 1 176 ? -0.766 7.846 18.853 1.00 95.44 176 PHE A O 1
ATOM 1369 N N . ASN A 1 177 ? -0.542 6.876 16.845 1.00 95.38 177 ASN A N 1
ATOM 1370 C CA . ASN A 1 177 ? -1.629 5.916 16.985 1.00 95.38 177 ASN A CA 1
ATOM 1371 C C . ASN A 1 177 ? -1.231 4.560 16.383 1.00 95.38 177 ASN A C 1
ATOM 1373 O O . ASN A 1 177 ? -1.931 4.022 15.524 1.00 95.38 177 ASN A O 1
ATOM 1377 N N . ASN A 1 178 ? -0.115 3.993 16.849 1.00 95.00 178 ASN A N 1
ATOM 1378 C CA . ASN A 1 178 ? 0.460 2.758 16.296 1.00 95.00 178 ASN A CA 1
ATOM 1379 C C . ASN A 1 178 ? -0.535 1.582 16.274 1.00 95.00 178 ASN A C 1
ATOM 1381 O O . ASN A 1 178 ? -0.453 0.708 15.415 1.00 95.00 178 ASN A O 1
ATOM 1385 N N . SER A 1 179 ? -1.514 1.568 17.186 1.00 96.44 179 SER A N 1
ATOM 1386 C CA . SER A 1 179 ? -2.572 0.551 17.222 1.00 96.44 179 SER A CA 1
ATOM 1387 C C . SER A 1 179 ? -3.423 0.511 15.950 1.00 96.44 179 SER A C 1
ATOM 1389 O O . SER A 1 179 ? -3.949 -0.547 15.618 1.00 96.44 179 SER A O 1
ATOM 1391 N N . LEU A 1 180 ? -3.530 1.622 15.212 1.00 96.69 180 LEU A N 1
ATOM 1392 C CA . LEU A 1 180 ? -4.257 1.675 13.943 1.00 96.69 180 LEU A CA 1
ATOM 1393 C C . LEU A 1 180 ? -3.575 0.835 12.863 1.00 96.69 180 LEU A C 1
ATOM 1395 O O . LEU A 1 180 ? -4.255 0.154 12.099 1.00 96.69 180 LEU A O 1
ATOM 1399 N N . GLY A 1 181 ? -2.241 0.821 12.843 1.00 96.00 181 GLY A N 1
ATOM 1400 C CA . GLY A 1 181 ? -1.471 0.025 11.891 1.00 96.00 181 GLY A CA 1
ATOM 1401 C C . GLY A 1 181 ? -1.649 -1.487 12.083 1.00 96.00 181 GLY A C 1
ATOM 1402 O O . GLY A 1 181 ? -1.557 -2.250 11.124 1.00 96.00 181 GLY A O 1
ATOM 1403 N N . LEU A 1 182 ? -2.014 -1.931 13.292 1.00 96.75 182 LEU A N 1
ATOM 1404 C CA . LEU A 1 182 ? -2.296 -3.343 13.588 1.00 96.75 182 LEU A CA 1
ATOM 1405 C C . LEU A 1 182 ? -3.581 -3.858 12.921 1.00 96.75 182 LEU A C 1
ATOM 1407 O O . LEU A 1 182 ? -3.717 -5.070 12.705 1.00 96.75 182 LEU A O 1
ATOM 1411 N N . TYR A 1 183 ? -4.520 -2.958 12.616 1.00 97.44 183 TYR A N 1
ATOM 1412 C CA . TYR A 1 183 ? -5.781 -3.306 11.964 1.00 97.44 183 TYR A CA 1
ATOM 1413 C C . TYR A 1 183 ? -5.634 -3.497 10.460 1.00 97.44 183 TYR A C 1
ATOM 1415 O O . TYR A 1 183 ? -6.449 -4.202 9.876 1.00 97.44 183 TYR A O 1
ATOM 1423 N N . VAL A 1 184 ? -4.586 -2.945 9.850 1.00 97.12 184 VAL A N 1
ATOM 1424 C CA . VAL A 1 184 ? -4.370 -3.007 8.403 1.00 97.12 184 VAL A CA 1
ATOM 1425 C C . VAL A 1 184 ? -4.159 -4.452 7.971 1.00 97.12 184 VAL A C 1
ATOM 1427 O O . VAL A 1 184 ? -3.262 -5.121 8.475 1.00 97.12 184 VAL A O 1
ATOM 1430 N N . LYS A 1 185 ? -4.995 -4.930 7.044 1.00 97.44 185 LYS A N 1
ATOM 1431 C CA . LYS A 1 185 ? -4.922 -6.268 6.429 1.00 97.44 185 LYS A CA 1
ATOM 1432 C C . LYS A 1 185 ? -4.670 -6.219 4.930 1.00 97.44 185 LYS A C 1
ATOM 1434 O O . LYS A 1 185 ? -4.112 -7.164 4.368 1.00 97.44 185 LYS A O 1
ATOM 1439 N N . LYS A 1 186 ? -5.092 -5.137 4.279 1.00 96.62 186 LYS A N 1
ATOM 1440 C CA . LYS A 1 186 ? -4.893 -4.920 2.849 1.00 96.62 186 LYS A CA 1
ATOM 1441 C C . LYS A 1 186 ? -4.305 -3.535 2.637 1.00 96.62 186 LYS A C 1
ATOM 1443 O O . LYS A 1 186 ? -4.864 -2.551 3.115 1.00 96.62 186 LYS A O 1
ATOM 1448 N N . LEU A 1 187 ? -3.186 -3.469 1.930 1.00 95.94 187 LEU A N 1
ATOM 1449 C CA . LEU A 1 187 ? -2.502 -2.226 1.604 1.00 95.94 187 LEU A CA 1
ATOM 1450 C C . LEU A 1 187 ? -2.428 -2.088 0.089 1.00 95.94 187 LEU A C 1
ATOM 1452 O O . LEU A 1 187 ? -1.853 -2.939 -0.581 1.00 95.94 187 LEU A O 1
ATOM 1456 N N . ARG A 1 188 ? -3.000 -1.015 -0.446 1.00 94.06 188 ARG A N 1
ATOM 1457 C CA . ARG A 1 188 ? -2.914 -0.642 -1.857 1.00 94.06 188 ARG A CA 1
ATOM 1458 C C . ARG A 1 188 ? -2.177 0.679 -1.978 1.00 94.06 188 ARG A C 1
ATOM 1460 O O . ARG A 1 188 ? -2.646 1.692 -1.465 1.00 94.06 188 ARG A O 1
ATOM 1467 N N . ILE A 1 189 ? -1.035 0.649 -2.653 1.00 92.88 189 ILE A N 1
ATOM 1468 C CA . ILE A 1 189 ? -0.229 1.828 -2.965 1.00 92.88 189 ILE A CA 1
ATOM 1469 C C . ILE A 1 189 ? -0.328 2.049 -4.471 1.00 92.88 189 ILE A C 1
ATOM 1471 O O . ILE A 1 189 ? 0.201 1.270 -5.265 1.00 92.88 189 ILE A O 1
ATOM 1475 N N . GLU A 1 190 ? -1.053 3.089 -4.862 1.00 88.56 190 GLU A N 1
ATOM 1476 C CA . GLU A 1 190 ? -1.024 3.599 -6.228 1.00 88.56 190 GLU A CA 1
ATOM 1477 C C . GLU A 1 190 ? 0.123 4.615 -6.316 1.00 88.56 190 GLU A C 1
ATOM 1479 O O . GLU A 1 190 ? 0.264 5.415 -5.407 1.00 88.56 190 GLU A O 1
ATOM 1484 N N . CYS A 1 191 ? 0.955 4.588 -7.360 1.00 77.12 191 CYS A N 1
ATOM 1485 C CA . CYS A 1 191 ? 2.053 5.542 -7.600 1.00 77.12 191 CYS A CA 1
ATOM 1486 C C . CYS A 1 191 ? 3.193 5.597 -6.547 1.00 77.12 191 CYS A C 1
ATOM 1488 O O . CYS A 1 191 ? 3.134 5.045 -5.447 1.00 77.12 191 CYS A O 1
ATOM 1490 N N . GLY A 1 192 ? 4.279 6.295 -6.899 1.00 72.62 192 GLY A N 1
ATOM 1491 C CA . GLY A 1 192 ? 5.479 6.473 -6.071 1.00 72.62 192 GLY A CA 1
ATOM 1492 C C . GLY A 1 192 ? 5.363 7.628 -5.073 1.00 72.62 192 GLY A C 1
ATOM 1493 O O . GLY A 1 192 ? 6.188 8.542 -5.080 1.00 72.62 192 GLY A O 1
ATOM 1494 N N . TYR A 1 193 ? 4.323 7.647 -4.232 1.00 79.44 193 TYR A N 1
ATOM 1495 C CA . TYR A 1 193 ? 4.099 8.783 -3.332 1.00 79.44 193 TYR A CA 1
ATOM 1496 C C . TYR A 1 193 ? 5.208 8.928 -2.278 1.00 79.44 193 TYR A C 1
ATOM 1498 O O . TYR A 1 193 ? 5.254 8.232 -1.265 1.00 79.44 193 TYR A O 1
ATOM 1506 N N . VAL A 1 194 ? 6.053 9.935 -2.503 1.00 60.12 194 VAL A N 1
ATOM 1507 C CA . VAL A 1 194 ? 7.263 10.280 -1.734 1.00 60.12 194 VAL A CA 1
ATOM 1508 C C . VAL A 1 194 ? 7.009 10.485 -0.236 1.00 60.12 194 VAL A C 1
ATOM 1510 O O . VAL A 1 194 ? 7.889 10.236 0.586 1.00 60.12 194 VAL A O 1
ATOM 1513 N N . SER A 1 195 ? 5.805 10.927 0.137 1.00 67.62 195 SER A N 1
ATOM 1514 C CA . SER A 1 195 ? 5.424 11.235 1.522 1.00 67.62 195 SER A CA 1
ATOM 1515 C C . SER A 1 195 ? 5.060 10.008 2.361 1.00 67.62 195 SER A C 1
ATOM 1517 O O . SER A 1 195 ? 4.722 10.161 3.542 1.00 67.62 195 SER A O 1
ATOM 1519 N N . PHE A 1 196 ? 5.155 8.802 1.791 1.00 73.00 196 PHE A N 1
ATOM 1520 C CA . PHE A 1 196 ? 5.120 7.568 2.563 1.00 73.00 196 PHE A CA 1
ATOM 1521 C C . PHE A 1 196 ? 6.409 7.466 3.387 1.00 73.00 196 PHE A C 1
ATOM 1523 O O . PHE A 1 196 ? 7.405 6.897 2.952 1.00 73.00 196 PHE A O 1
ATOM 1530 N N . GLY A 1 197 ? 6.425 8.136 4.542 1.00 67.00 197 GLY A N 1
ATOM 1531 C CA . GLY A 1 197 ? 7.624 8.292 5.359 1.00 67.00 197 GLY A CA 1
ATOM 1532 C C . GLY A 1 197 ? 8.235 6.942 5.719 1.00 67.00 197 GLY A C 1
ATOM 1533 O O . GLY A 1 197 ? 7.506 5.996 6.040 1.00 67.00 197 GLY A O 1
ATOM 1534 N N . GLN A 1 198 ? 9.567 6.872 5.688 1.00 72.88 198 GLN A N 1
ATOM 1535 C CA . GLN A 1 198 ? 10.328 5.739 6.205 1.00 72.88 198 GLN A CA 1
ATOM 1536 C C . GLN A 1 198 ? 9.830 5.410 7.626 1.00 72.88 198 GLN A C 1
ATOM 1538 O O . GLN A 1 198 ? 9.698 6.307 8.457 1.00 72.88 198 GLN A O 1
ATOM 1543 N N . GLY A 1 199 ? 9.454 4.153 7.864 1.00 87.25 199 GLY A N 1
ATOM 1544 C CA . GLY A 1 199 ? 8.830 3.703 9.114 1.00 87.25 199 GLY A CA 1
ATOM 1545 C C . GLY A 1 199 ? 7.299 3.603 9.099 1.00 87.25 199 GLY A C 1
ATOM 1546 O O . GLY A 1 199 ? 6.737 2.878 9.910 1.00 87.25 199 GLY A O 1
ATOM 1547 N N . THR A 1 200 ? 6.588 4.228 8.152 1.00 91.88 200 THR A N 1
ATOM 1548 C CA . THR A 1 200 ? 5.109 4.146 8.113 1.00 91.88 200 THR A CA 1
ATOM 1549 C C . THR A 1 200 ? 4.629 2.706 7.879 1.00 91.88 200 THR A C 1
ATOM 1551 O O . THR A 1 200 ? 3.674 2.271 8.517 1.00 91.88 200 THR A O 1
ATOM 1554 N N . ILE A 1 201 ? 5.306 1.942 7.007 1.00 92.31 201 ILE A N 1
ATOM 1555 C CA . ILE A 1 201 ? 4.990 0.516 6.793 1.00 92.31 201 ILE A CA 1
ATOM 1556 C C . ILE A 1 201 ? 5.387 -0.346 7.994 1.00 92.31 201 ILE A C 1
ATOM 1558 O O . ILE A 1 201 ? 4.671 -1.286 8.320 1.00 92.31 201 ILE A O 1
ATOM 1562 N N . GLU A 1 202 ? 6.466 -0.008 8.698 1.00 93.94 202 GLU A N 1
ATOM 1563 C CA . GLU A 1 202 ? 6.923 -0.762 9.876 1.00 93.94 202 GLU A CA 1
ATOM 1564 C C . GLU A 1 202 ? 5.880 -0.743 11.006 1.00 93.94 202 GLU A C 1
ATOM 1566 O O . GLU A 1 202 ? 5.783 -1.684 11.791 1.00 93.94 202 GLU A O 1
ATOM 1571 N N . LEU A 1 203 ? 5.035 0.294 11.043 1.00 95.94 203 LEU A N 1
ATOM 1572 C CA . LEU A 1 203 ? 3.891 0.392 11.953 1.00 95.94 203 LEU A CA 1
ATOM 1573 C C . LEU A 1 203 ? 2.702 -0.495 11.538 1.00 95.94 203 LEU A C 1
ATOM 1575 O O . LEU A 1 203 ? 1.734 -0.607 12.289 1.00 95.94 203 LEU A O 1
ATOM 1579 N N . MET A 1 204 ? 2.766 -1.146 10.374 1.00 96.00 204 MET A N 1
ATOM 1580 C CA . MET A 1 204 ? 1.744 -2.034 9.812 1.00 96.00 204 MET A CA 1
ATOM 1581 C C . MET A 1 204 ? 2.304 -3.455 9.600 1.00 96.00 204 MET A C 1
ATOM 1583 O O . MET A 1 204 ? 2.386 -3.934 8.470 1.00 96.00 204 MET A O 1
ATOM 1587 N N . PRO A 1 205 ? 2.675 -4.186 10.667 1.00 94.94 205 PRO A N 1
ATOM 1588 C CA . PRO A 1 205 ? 3.351 -5.481 10.534 1.00 94.94 205 PRO A CA 1
ATOM 1589 C C . PRO A 1 205 ? 2.463 -6.600 9.960 1.00 94.94 205 PRO A C 1
ATOM 1591 O O . PRO A 1 205 ? 2.963 -7.644 9.555 1.00 94.94 205 PRO A O 1
ATOM 1594 N N . ASN A 1 206 ? 1.139 -6.412 9.928 1.00 95.44 206 ASN A N 1
ATOM 1595 C CA . ASN A 1 206 ? 0.166 -7.468 9.643 1.00 95.44 206 ASN A CA 1
ATOM 1596 C C . ASN A 1 206 ? -0.535 -7.294 8.291 1.00 95.44 206 ASN A C 1
ATOM 1598 O O . ASN A 1 206 ? -1.751 -7.462 8.228 1.00 95.44 206 ASN A O 1
ATOM 1602 N N . VAL A 1 207 ? 0.211 -6.974 7.230 1.00 97.00 207 VAL A N 1
ATOM 1603 C CA . VAL A 1 207 ? -0.324 -6.746 5.875 1.00 97.00 207 VAL A CA 1
ATOM 1604 C C . VAL A 1 207 ? -0.158 -8.005 5.001 1.00 97.00 207 VAL A C 1
ATOM 1606 O O . VAL A 1 207 ? 0.837 -8.135 4.288 1.00 97.00 207 VAL A O 1
ATOM 1609 N N . PRO A 1 208 ? -1.106 -8.966 5.030 1.00 97.12 208 PRO A N 1
ATOM 1610 C CA . PRO A 1 208 ? -1.058 -10.163 4.195 1.00 97.12 208 PRO A CA 1
ATOM 1611 C C . PRO A 1 208 ? -1.321 -9.890 2.713 1.00 97.12 208 PRO A C 1
ATOM 1613 O O . PRO A 1 208 ? -0.873 -10.681 1.885 1.00 97.12 208 PRO A O 1
ATOM 1616 N N . HIS A 1 209 ? -2.052 -8.826 2.370 1.00 96.94 209 HIS A N 1
ATOM 1617 C CA . HIS A 1 209 ? -2.390 -8.495 0.986 1.00 96.94 209 HIS A CA 1
ATOM 1618 C C . HIS A 1 209 ? -1.820 -7.133 0.619 1.00 96.94 209 HIS A C 1
ATOM 1620 O O . HIS A 1 209 ? -2.243 -6.111 1.163 1.00 96.94 209 HIS A O 1
ATOM 1626 N N . SER A 1 210 ? -0.900 -7.132 -0.337 1.00 95.38 210 SER A N 1
ATOM 1627 C CA . SER A 1 210 ? -0.284 -5.918 -0.856 1.00 95.38 210 SER A CA 1
ATOM 1628 C C . SER A 1 210 ? -0.624 -5.755 -2.329 1.00 95.38 210 SER A C 1
ATOM 1630 O O . SER A 1 210 ? -0.469 -6.683 -3.119 1.00 95.38 210 SER A O 1
ATOM 1632 N N . TYR A 1 211 ? -1.066 -4.563 -2.698 1.00 94.88 211 TYR A N 1
ATOM 1633 C CA . TYR A 1 211 ? -1.256 -4.134 -4.074 1.00 94.88 211 TYR A CA 1
ATOM 1634 C C . TYR A 1 211 ? -0.293 -2.986 -4.354 1.00 94.88 211 TYR A C 1
ATOM 1636 O O . TYR A 1 211 ? -0.290 -1.992 -3.622 1.00 94.88 211 TYR A O 1
ATOM 1644 N N . LEU A 1 212 ? 0.501 -3.111 -5.412 1.00 93.75 212 LEU A N 1
ATOM 1645 C CA . LEU A 1 212 ? 1.489 -2.116 -5.814 1.00 93.75 212 LEU A CA 1
ATOM 1646 C C . LEU A 1 212 ? 1.258 -1.729 -7.273 1.00 93.75 212 LEU A C 1
ATOM 1648 O O . LEU A 1 212 ? 1.264 -2.583 -8.159 1.00 93.75 212 LEU A O 1
ATOM 1652 N N . SER A 1 213 ? 1.073 -0.434 -7.516 1.00 91.69 213 SER A N 1
ATOM 1653 C CA . SER A 1 213 ? 1.091 0.115 -8.868 1.00 91.69 213 SER A CA 1
ATOM 1654 C C . SER A 1 213 ? 2.528 0.383 -9.317 1.00 91.69 213 SER A C 1
ATOM 1656 O O . SER A 1 213 ? 3.288 1.050 -8.617 1.00 91.69 213 SER A O 1
ATOM 1658 N N . LEU A 1 214 ? 2.867 -0.107 -10.503 1.00 90.69 214 LEU A N 1
ATOM 1659 C CA . LEU A 1 214 ? 4.104 0.140 -11.238 1.00 90.69 214 LEU A CA 1
ATOM 1660 C C . LEU A 1 214 ? 3.999 1.380 -12.138 1.00 90.69 214 LEU A C 1
ATOM 1662 O O . LEU A 1 214 ? 4.998 1.799 -12.707 1.00 90.69 214 LEU A O 1
ATOM 1666 N N . ALA A 1 215 ? 2.815 1.998 -12.236 1.00 87.75 215 ALA A N 1
ATOM 1667 C CA . ALA A 1 215 ? 2.625 3.269 -12.931 1.00 87.75 215 ALA A CA 1
ATOM 1668 C C . ALA A 1 215 ? 3.227 4.423 -12.107 1.00 87.75 215 ALA A C 1
ATOM 1670 O O . ALA A 1 215 ? 2.529 5.131 -11.371 1.00 87.75 215 ALA A O 1
ATOM 1671 N N . VAL A 1 216 ? 4.551 4.554 -12.186 1.00 89.06 216 VAL A N 1
ATOM 1672 C CA . VAL A 1 216 ? 5.348 5.563 -11.488 1.00 89.06 216 VAL A CA 1
ATOM 1673 C C . VAL A 1 216 ? 5.732 6.661 -12.470 1.00 89.06 216 VAL A C 1
ATOM 1675 O O . VAL A 1 216 ? 6.387 6.402 -13.479 1.00 89.06 216 VAL A O 1
ATOM 1678 N N . TRP A 1 217 ? 5.342 7.896 -12.163 1.00 87.88 217 TRP A N 1
ATOM 1679 C CA . TRP A 1 217 ? 5.714 9.058 -12.965 1.00 87.88 217 TRP A CA 1
ATOM 1680 C C . TRP A 1 217 ? 7.191 9.432 -12.756 1.00 87.88 217 TRP A C 1
ATOM 1682 O O . TRP A 1 217 ? 7.716 9.218 -11.659 1.00 87.88 217 TRP A O 1
ATOM 1692 N N . PRO A 1 218 ? 7.869 10.024 -13.756 1.00 88.94 218 PRO A N 1
ATOM 1693 C CA . PRO A 1 218 ? 9.268 10.437 -13.626 1.00 88.94 218 PRO A CA 1
ATOM 1694 C C . PRO A 1 218 ? 9.544 11.383 -12.444 1.00 88.94 218 PRO A C 1
ATOM 1696 O O . PRO A 1 218 ? 10.625 11.342 -11.864 1.00 88.94 218 PRO A O 1
ATOM 1699 N N . GLU A 1 219 ? 8.574 12.217 -12.061 1.00 89.88 219 GLU A N 1
ATOM 1700 C CA . GLU A 1 219 ? 8.700 13.196 -10.972 1.00 89.88 219 GLU A CA 1
ATOM 1701 C C . GLU A 1 219 ? 8.444 12.603 -9.578 1.00 89.88 219 GLU A C 1
ATOM 1703 O O . GLU A 1 219 ? 8.662 13.271 -8.560 1.00 89.88 219 GLU A O 1
ATOM 1708 N N . ASP A 1 220 ? 7.939 11.373 -9.510 1.00 88.81 220 ASP A N 1
ATOM 1709 C CA . ASP A 1 220 ? 7.744 10.672 -8.249 1.00 88.81 220 ASP A CA 1
ATOM 1710 C C . ASP A 1 220 ? 9.059 10.039 -7.768 1.00 88.81 220 ASP A C 1
ATOM 1712 O O . ASP A 1 220 ? 10.005 9.837 -8.520 1.00 88.81 220 ASP A O 1
ATOM 1716 N N . ASN A 1 221 ? 9.145 9.738 -6.473 1.00 89.12 221 ASN A N 1
ATOM 1717 C CA . ASN A 1 221 ? 10.328 9.131 -5.867 1.00 89.12 221 ASN A CA 1
ATOM 1718 C C . ASN A 1 221 ? 9.909 7.880 -5.099 1.00 89.12 221 ASN A C 1
ATOM 1720 O O . ASN A 1 221 ? 9.214 7.948 -4.083 1.00 89.12 221 ASN A O 1
ATOM 1724 N N . VAL A 1 222 ? 10.378 6.733 -5.585 1.00 92.31 222 VAL A N 1
ATOM 1725 C CA . VAL A 1 222 ? 10.036 5.412 -5.045 1.00 92.31 222 VAL A CA 1
ATOM 1726 C C . VAL A 1 222 ? 10.973 4.939 -3.940 1.00 92.31 222 VAL A C 1
ATOM 1728 O O . VAL A 1 222 ? 10.722 3.886 -3.365 1.00 92.31 222 VAL A O 1
ATOM 1731 N N . SER A 1 223 ? 12.032 5.681 -3.605 1.00 91.88 223 SER A N 1
ATOM 1732 C CA . SER A 1 223 ? 13.073 5.233 -2.665 1.00 91.88 223 SER A CA 1
ATOM 1733 C C . SER A 1 223 ? 12.493 4.853 -1.302 1.00 91.88 223 SER A C 1
ATOM 1735 O O . SER A 1 223 ? 12.837 3.812 -0.745 1.00 91.88 223 SER A O 1
ATOM 1737 N N . ASN A 1 224 ? 11.552 5.654 -0.793 1.00 89.50 224 ASN A N 1
ATOM 1738 C CA . ASN A 1 224 ? 10.894 5.387 0.487 1.00 89.50 224 ASN A CA 1
ATOM 1739 C C . ASN A 1 224 ? 10.008 4.141 0.421 1.00 89.50 224 ASN A C 1
ATOM 1741 O O . ASN A 1 224 ? 10.033 3.319 1.338 1.00 89.50 224 ASN A O 1
ATOM 1745 N N . VAL A 1 225 ? 9.277 3.967 -0.685 1.00 91.06 225 VAL A N 1
ATOM 1746 C CA . VAL A 1 225 ? 8.483 2.759 -0.927 1.00 91.06 225 VAL A CA 1
ATOM 1747 C C . VAL A 1 225 ? 9.416 1.550 -0.960 1.00 91.06 225 VAL A C 1
ATOM 1749 O O . VAL A 1 225 ? 9.238 0.634 -0.165 1.00 91.06 225 VAL A O 1
ATOM 1752 N N . CYS A 1 226 ? 10.476 1.588 -1.767 1.00 92.94 226 CYS A N 1
ATOM 1753 C CA . CYS A 1 226 ? 11.463 0.517 -1.902 1.00 92.94 226 CYS A CA 1
ATOM 1754 C C . CYS A 1 226 ? 12.100 0.122 -0.561 1.00 92.94 226 CYS A C 1
ATOM 1756 O O . CYS A 1 226 ? 12.160 -1.064 -0.231 1.00 92.94 226 CYS A O 1
ATOM 1758 N N . ALA A 1 227 ? 12.511 1.104 0.248 1.00 91.62 227 ALA A N 1
ATOM 1759 C CA . ALA A 1 227 ? 13.040 0.865 1.589 1.00 91.62 227 ALA A CA 1
ATOM 1760 C C . ALA A 1 227 ? 11.997 0.193 2.494 1.00 91.62 227 ALA A C 1
ATOM 1762 O O . ALA A 1 227 ? 12.290 -0.777 3.191 1.00 91.62 227 ALA A O 1
ATOM 1763 N N . SER A 1 228 ? 10.754 0.671 2.442 1.00 90.31 228 SER A N 1
ATOM 1764 C CA . SER A 1 228 ? 9.669 0.173 3.283 1.00 90.31 228 SER A CA 1
ATOM 1765 C C . SER A 1 228 ? 9.178 -1.232 2.904 1.00 90.31 228 SER A C 1
ATOM 1767 O O . SER A 1 228 ? 8.750 -1.980 3.786 1.00 90.31 228 SER A O 1
ATOM 1769 N N . LEU A 1 229 ? 9.323 -1.654 1.638 1.00 92.31 229 LEU A N 1
ATOM 1770 C CA . LEU A 1 229 ? 8.986 -3.014 1.186 1.00 92.31 229 LEU A CA 1
ATOM 1771 C C . LEU A 1 229 ? 9.783 -4.104 1.922 1.00 92.31 229 LEU A C 1
ATOM 1773 O O . LEU A 1 229 ? 9.309 -5.236 2.024 1.00 92.31 229 LEU A O 1
ATOM 1777 N N . ALA A 1 230 ? 10.959 -3.770 2.466 1.00 91.38 230 ALA A N 1
ATOM 1778 C CA . ALA A 1 230 ? 11.773 -4.684 3.269 1.00 91.38 230 ALA A CA 1
ATOM 1779 C C . ALA A 1 230 ? 11.074 -5.142 4.559 1.00 91.38 230 ALA A C 1
ATOM 1781 O O . ALA A 1 230 ? 11.333 -6.242 5.039 1.00 91.38 230 ALA A O 1
ATOM 1782 N N . SER A 1 231 ? 10.194 -4.302 5.111 1.00 93.00 231 SER A N 1
ATOM 1783 C CA . SER A 1 231 ? 9.458 -4.586 6.348 1.00 93.00 231 SER A CA 1
ATOM 1784 C C . SER A 1 231 ? 8.189 -5.417 6.129 1.00 93.00 231 SER A C 1
ATOM 1786 O O . SER A 1 231 ? 7.618 -5.937 7.086 1.00 93.00 231 SER A O 1
ATOM 1788 N N . LEU A 1 232 ? 7.746 -5.570 4.876 1.00 94.00 232 LEU A N 1
ATOM 1789 C CA . LEU A 1 232 ? 6.559 -6.352 4.543 1.00 94.00 232 LEU A CA 1
ATOM 1790 C C . LEU A 1 232 ? 6.875 -7.847 4.472 1.00 94.00 232 LEU A C 1
ATOM 1792 O O . LEU A 1 232 ? 7.929 -8.261 3.995 1.00 94.00 232 LEU A O 1
ATOM 1796 N N . SER A 1 233 ? 5.898 -8.663 4.862 1.00 95.50 233 SER A N 1
ATOM 1797 C CA . SER A 1 233 ? 5.896 -10.112 4.636 1.00 95.50 233 SER A CA 1
ATOM 1798 C C . SER A 1 233 ? 4.520 -10.554 4.112 1.00 95.50 233 SER A C 1
ATOM 1800 O O . SER A 1 233 ? 3.754 -11.205 4.827 1.00 95.50 233 SER A O 1
ATOM 1802 N N . PRO A 1 234 ? 4.146 -10.134 2.889 1.00 96.94 234 PRO A N 1
ATOM 1803 C CA . PRO A 1 234 ? 2.813 -10.374 2.359 1.00 96.94 234 PRO A CA 1
ATOM 1804 C C . PRO A 1 234 ? 2.622 -11.850 1.997 1.00 96.94 234 PRO A C 1
ATOM 1806 O O . PRO A 1 234 ? 3.537 -12.528 1.529 1.00 96.94 234 PRO A O 1
ATOM 1809 N N . THR A 1 235 ? 1.395 -12.340 2.159 1.00 96.56 235 THR A N 1
ATOM 1810 C CA . THR A 1 235 ? 0.973 -13.653 1.646 1.00 96.56 235 THR A CA 1
ATOM 1811 C C . THR A 1 235 ? 0.475 -13.579 0.205 1.00 96.56 235 THR A C 1
ATOM 1813 O O . THR A 1 235 ? 0.513 -14.574 -0.514 1.00 96.56 235 THR A O 1
ATOM 1816 N N . CYS A 1 236 ? 0.007 -12.408 -0.218 1.00 95.12 236 CYS A N 1
ATOM 1817 C CA . CYS A 1 236 ? -0.526 -12.143 -1.541 1.00 95.12 236 CYS A CA 1
ATOM 1818 C C . CYS A 1 236 ? -0.007 -10.790 -2.025 1.00 95.12 236 CYS A C 1
ATOM 1820 O O . CYS A 1 236 ? -0.163 -9.781 -1.330 1.00 95.12 236 CYS A O 1
ATOM 1822 N N . VAL A 1 237 ? 0.600 -10.775 -3.207 1.00 94.81 237 VAL A N 1
ATOM 1823 C CA . VAL A 1 237 ? 1.070 -9.552 -3.861 1.00 94.81 237 VAL A CA 1
ATOM 1824 C 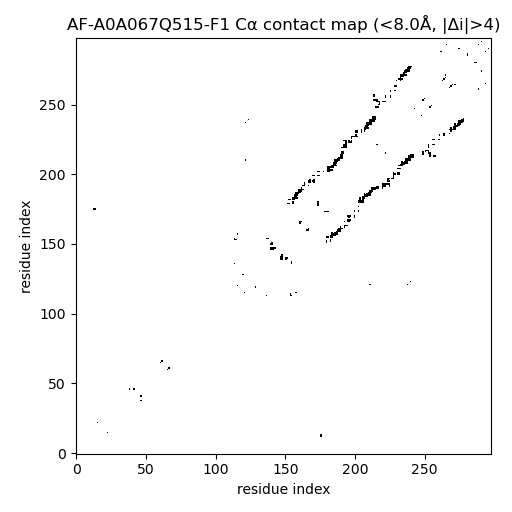C . VAL A 1 237 ? 0.398 -9.428 -5.216 1.00 94.81 237 VAL A C 1
ATOM 1826 O O . VAL A 1 237 ? 0.406 -10.369 -6.007 1.00 94.81 237 VAL A O 1
ATOM 1829 N N . VAL A 1 238 ? -0.175 -8.261 -5.477 1.00 93.38 238 VAL A N 1
ATOM 1830 C CA . VAL A 1 238 ? -0.767 -7.899 -6.762 1.00 93.38 238 VAL A CA 1
ATOM 1831 C C . VAL A 1 238 ? 0.023 -6.732 -7.322 1.00 93.38 238 VAL A C 1
ATOM 1833 O O . VAL A 1 238 ? 0.076 -5.666 -6.708 1.00 93.38 238 VAL A O 1
ATOM 1836 N N . LEU A 1 239 ? 0.652 -6.942 -8.472 1.00 92.69 239 LEU A N 1
ATOM 1837 C CA . LEU A 1 239 ? 1.276 -5.874 -9.234 1.00 92.69 239 LEU A CA 1
ATOM 1838 C C . LEU A 1 239 ? 0.308 -5.387 -10.304 1.00 92.69 239 LEU A C 1
ATOM 1840 O O . LEU A 1 239 ? -0.387 -6.178 -10.943 1.00 92.69 239 LEU A O 1
ATOM 1844 N N . TYR A 1 240 ? 0.278 -4.077 -10.489 1.00 89.38 240 TYR A N 1
ATOM 1845 C CA . TYR A 1 240 ? -0.547 -3.421 -11.487 1.00 89.38 240 TYR A CA 1
ATOM 1846 C C . TYR A 1 240 ? 0.287 -2.465 -12.317 1.00 89.38 240 TYR A C 1
ATOM 1848 O O . TYR A 1 240 ? 1.102 -1.739 -11.764 1.00 89.38 240 TYR A O 1
ATOM 1856 N N . GLU A 1 241 ? 0.043 -2.410 -13.617 1.00 85.31 241 GLU A N 1
ATOM 1857 C CA . GLU A 1 241 ? 0.597 -1.381 -14.487 1.00 85.31 241 GLU A CA 1
ATOM 1858 C C . GLU A 1 241 ? -0.530 -0.759 -15.309 1.00 85.31 241 GLU A C 1
ATOM 1860 O O . GLU A 1 241 ? -1.4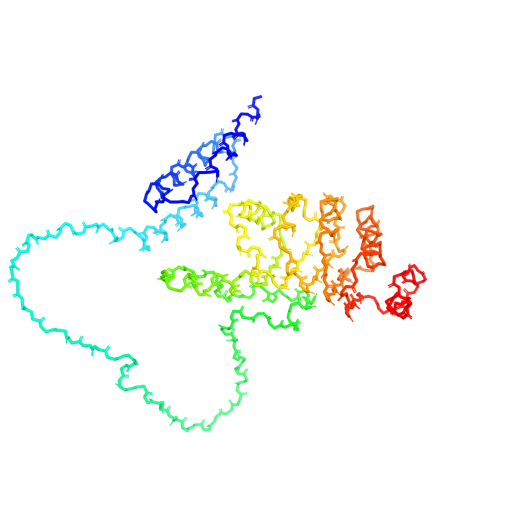42 -1.461 -15.743 1.00 85.31 241 GLU A O 1
ATOM 1865 N N . CYS A 1 242 ? -0.491 0.564 -15.475 1.00 77.25 242 CYS A N 1
ATOM 1866 C CA . CYS A 1 242 ? -1.483 1.280 -16.268 1.00 77.25 242 CYS A CA 1
ATOM 1867 C C . CYS A 1 242 ? -1.223 1.002 -17.752 1.00 77.25 242 CYS A C 1
ATOM 1869 O O . CYS A 1 242 ? -0.155 1.342 -18.254 1.00 77.25 242 CYS A O 1
ATOM 1871 N N . SER A 1 243 ? -2.178 0.369 -18.435 1.00 62.53 243 SER A N 1
ATOM 1872 C CA . SER A 1 243 ? -2.016 -0.120 -19.811 1.00 62.53 243 SER A CA 1
ATOM 1873 C C . SER A 1 243 ? -2.684 0.756 -20.877 1.00 62.53 243 SER A C 1
ATOM 1875 O O . SER A 1 243 ? -2.744 0.345 -22.033 1.00 62.53 243 SER A O 1
ATOM 1877 N N . GLU A 1 244 ? -3.263 1.908 -20.522 1.00 63.81 244 GLU A N 1
ATOM 1878 C CA . GLU A 1 244 ? -4.124 2.664 -21.452 1.00 63.81 244 GLU A CA 1
ATOM 1879 C C . GLU A 1 244 ? -3.370 3.355 -22.601 1.00 63.81 244 GLU A C 1
ATOM 1881 O O . GLU A 1 244 ? -3.977 3.730 -23.604 1.00 63.81 244 GLU A O 1
ATOM 1886 N N . GLN A 1 245 ? -2.047 3.476 -22.516 1.00 60.16 245 GLN A N 1
ATOM 1887 C CA . GLN A 1 245 ? -1.208 3.824 -23.655 1.00 60.16 245 GLN A CA 1
ATOM 1888 C C . GLN A 1 245 ? -0.056 2.825 -23.722 1.00 60.16 245 GLN A C 1
ATOM 1890 O O . GLN A 1 245 ? 0.629 2.637 -22.725 1.00 60.16 245 GLN A O 1
ATOM 1895 N N . ASP A 1 246 ? 0.197 2.227 -24.890 1.00 54.94 246 ASP A N 1
ATOM 1896 C CA . ASP A 1 246 ? 1.286 1.268 -25.189 1.00 54.94 246 ASP A CA 1
ATOM 1897 C C . ASP A 1 246 ? 2.719 1.750 -24.832 1.00 54.94 246 ASP A C 1
ATOM 1899 O O . ASP A 1 246 ? 3.713 1.104 -25.164 1.00 54.94 246 ASP A O 1
ATOM 1903 N N . GLN A 1 247 ? 2.861 2.896 -24.171 1.00 68.75 247 GLN A N 1
ATOM 1904 C CA . GLN A 1 247 ? 4.102 3.370 -23.589 1.00 68.75 247 GLN A CA 1
ATOM 1905 C C . GLN A 1 247 ? 4.184 2.906 -22.140 1.00 68.75 247 GLN A C 1
ATOM 1907 O O . GLN A 1 247 ? 3.747 3.590 -21.215 1.00 68.75 247 GLN A O 1
ATOM 1912 N N . MET A 1 248 ? 4.803 1.741 -21.955 1.00 68.25 248 MET A N 1
ATOM 1913 C CA . MET A 1 248 ? 5.372 1.389 -20.661 1.00 68.25 248 MET A CA 1
ATOM 1914 C C . MET A 1 248 ? 6.232 2.553 -20.166 1.00 68.25 248 MET A C 1
ATOM 1916 O O . MET A 1 248 ? 7.072 3.072 -20.910 1.00 68.25 248 MET A O 1
ATOM 1920 N N . LEU A 1 249 ? 6.008 2.971 -18.920 1.00 77.62 249 LEU A N 1
ATOM 1921 C CA . LEU A 1 249 ? 6.788 4.027 -18.282 1.00 77.62 249 LEU A CA 1
ATOM 1922 C C . LEU A 1 249 ? 8.165 3.469 -17.914 1.00 77.62 249 LEU A C 1
ATOM 1924 O O . LEU A 1 249 ? 8.432 3.144 -16.758 1.00 77.62 249 LEU A O 1
ATOM 1928 N N . ASP A 1 250 ? 9.038 3.358 -18.912 1.00 84.31 250 ASP A N 1
ATOM 1929 C CA . ASP A 1 250 ? 10.429 2.957 -18.734 1.00 84.31 250 ASP A CA 1
ATOM 1930 C C . ASP A 1 250 ? 11.246 4.147 -18.221 1.00 84.31 250 ASP A C 1
ATOM 1932 O O . ASP A 1 250 ? 11.879 4.888 -18.973 1.00 84.31 250 ASP A O 1
ATOM 1936 N N . ASN A 1 251 ? 11.145 4.387 -16.916 1.00 89.75 251 ASN A N 1
ATOM 1937 C CA . ASN A 1 251 ? 11.941 5.382 -16.213 1.00 89.75 251 ASN A CA 1
ATOM 1938 C C . ASN A 1 251 ? 12.695 4.744 -15.042 1.00 89.75 251 ASN A C 1
ATOM 1940 O O . ASN A 1 251 ? 12.317 3.682 -14.539 1.00 89.75 251 ASN A O 1
ATOM 1944 N N . ASP A 1 252 ? 13.740 5.431 -14.580 1.00 92.56 252 ASP A N 1
ATOM 1945 C CA . ASP A 1 252 ? 14.627 4.952 -13.516 1.00 92.56 252 ASP A CA 1
ATOM 1946 C C . ASP A 1 252 ? 13.866 4.571 -12.235 1.00 92.56 252 ASP A C 1
ATOM 1948 O O . ASP A 1 252 ? 14.226 3.601 -11.566 1.00 92.56 252 ASP A O 1
ATOM 1952 N N . ASN A 1 253 ? 12.782 5.282 -11.897 1.00 92.19 253 ASN A N 1
ATOM 1953 C CA . ASN A 1 253 ? 11.979 4.967 -10.716 1.00 92.19 253 ASN A CA 1
ATOM 1954 C C . ASN A 1 253 ? 11.170 3.677 -10.899 1.00 92.19 253 ASN A C 1
ATOM 1956 O O . ASN A 1 253 ? 11.127 2.851 -9.985 1.00 92.19 253 ASN A O 1
ATOM 1960 N N . THR A 1 254 ? 10.548 3.472 -12.062 1.00 90.81 254 THR A N 1
ATOM 1961 C CA . THR A 1 254 ? 9.854 2.215 -12.381 1.00 90.81 254 THR A CA 1
ATOM 1962 C C . THR A 1 254 ? 10.831 1.040 -12.348 1.00 90.81 254 THR A C 1
ATOM 1964 O O . THR A 1 254 ? 10.541 0.019 -11.719 1.00 90.81 254 THR A O 1
ATOM 1967 N N . GLN A 1 255 ? 12.015 1.192 -12.953 1.00 91.00 255 GLN A N 1
ATOM 1968 C CA . GLN A 1 255 ? 13.059 0.163 -12.944 1.00 91.00 255 GLN A CA 1
ATOM 1969 C C . GLN A 1 255 ? 13.537 -0.150 -11.519 1.00 91.00 255 GLN A C 1
ATOM 1971 O O . GLN A 1 255 ? 13.589 -1.319 -11.129 1.00 91.00 255 GLN A O 1
ATOM 1976 N N . LEU A 1 256 ? 13.820 0.877 -10.711 1.00 93.31 256 LEU A N 1
ATOM 1977 C CA . LEU A 1 256 ? 14.237 0.725 -9.315 1.00 93.31 256 LEU A CA 1
ATOM 1978 C C . LEU A 1 256 ? 13.185 -0.017 -8.480 1.00 93.31 256 LEU A C 1
ATOM 1980 O O . LEU A 1 256 ? 13.525 -0.922 -7.709 1.00 93.31 256 LEU A O 1
ATOM 1984 N N . LEU A 1 257 ? 11.906 0.333 -8.644 1.00 92.62 257 LEU A N 1
ATOM 1985 C CA . LEU A 1 257 ? 10.808 -0.338 -7.956 1.00 92.62 257 LEU A CA 1
ATOM 1986 C C . LEU A 1 257 ? 10.693 -1.805 -8.391 1.00 92.62 257 LEU A C 1
ATOM 1988 O O . LEU A 1 257 ? 10.586 -2.681 -7.533 1.00 92.62 257 LEU A O 1
ATOM 1992 N N . CYS A 1 258 ? 10.771 -2.089 -9.694 1.00 91.44 258 CYS A N 1
ATOM 1993 C CA . CYS A 1 258 ? 10.713 -3.452 -10.225 1.00 91.44 258 CYS A CA 1
ATOM 1994 C C . CYS A 1 258 ? 11.858 -4.327 -9.699 1.00 91.44 258 CYS A C 1
ATOM 1996 O O . CYS A 1 258 ? 11.605 -5.429 -9.208 1.00 91.44 258 CYS A O 1
ATOM 1998 N N . LEU A 1 259 ? 13.097 -3.826 -9.738 1.00 92.56 259 LEU A N 1
ATOM 1999 C CA . LEU A 1 259 ? 14.270 -4.531 -9.212 1.00 92.56 259 LEU A CA 1
ATOM 2000 C C . LEU A 1 259 ? 14.150 -4.779 -7.707 1.00 92.56 259 LEU A C 1
ATOM 2002 O O . LEU A 1 259 ? 14.422 -5.884 -7.239 1.00 92.56 259 LEU A O 1
ATOM 2006 N N . THR A 1 260 ? 13.674 -3.784 -6.952 1.00 94.25 260 THR A N 1
ATOM 2007 C CA . THR A 1 260 ? 13.444 -3.943 -5.512 1.00 94.25 260 THR A CA 1
ATOM 2008 C C . THR A 1 260 ? 12.390 -5.013 -5.245 1.00 94.25 260 THR A C 1
ATOM 2010 O O . THR A 1 260 ? 12.602 -5.891 -4.413 1.00 94.25 260 THR A O 1
ATOM 2013 N N . ILE A 1 261 ? 11.253 -4.983 -5.947 1.00 93.38 261 ILE A N 1
ATOM 2014 C CA . ILE A 1 261 ? 10.202 -5.995 -5.784 1.00 93.38 261 ILE A CA 1
ATOM 2015 C C . ILE A 1 261 ? 10.751 -7.382 -6.116 1.00 93.38 261 ILE A C 1
ATOM 2017 O O . ILE A 1 261 ? 10.529 -8.309 -5.341 1.00 93.38 261 ILE A O 1
ATOM 2021 N N . GLN A 1 262 ? 11.497 -7.527 -7.212 1.00 91.62 262 GLN A N 1
ATOM 2022 C CA . GLN A 1 262 ? 12.133 -8.788 -7.586 1.00 91.62 262 GLN A CA 1
ATOM 2023 C C . GLN A 1 262 ? 13.047 -9.309 -6.470 1.00 91.62 262 GLN A C 1
ATOM 2025 O O . GLN A 1 262 ? 12.914 -10.462 -6.056 1.00 91.62 262 GLN A O 1
ATOM 2030 N N . GLU A 1 263 ? 13.934 -8.465 -5.938 1.00 93.88 263 GLU A N 1
ATOM 2031 C CA . GLU A 1 263 ? 14.815 -8.821 -4.824 1.00 93.88 263 GLU A CA 1
ATOM 2032 C C . GLU A 1 263 ? 14.008 -9.273 -3.595 1.00 93.88 263 GLU A C 1
ATOM 2034 O O . GLU A 1 263 ? 14.280 -10.328 -3.015 1.00 93.88 263 GLU A O 1
ATOM 2039 N N . ARG A 1 264 ? 12.968 -8.517 -3.213 1.00 93.44 264 ARG A N 1
ATOM 2040 C CA . ARG A 1 264 ? 12.121 -8.836 -2.050 1.00 93.44 264 ARG A CA 1
ATOM 2041 C C . ARG A 1 264 ? 11.350 -10.131 -2.225 1.00 93.44 264 ARG A C 1
ATOM 2043 O O . ARG A 1 264 ? 11.341 -10.958 -1.311 1.00 93.44 264 ARG A O 1
ATOM 2050 N N . VAL A 1 265 ? 10.763 -10.331 -3.398 1.00 91.75 265 VAL A N 1
ATOM 2051 C CA . VAL A 1 265 ? 10.056 -11.555 -3.769 1.00 91.75 265 VAL A CA 1
ATOM 2052 C C . VAL A 1 265 ? 10.983 -12.762 -3.652 1.00 91.75 265 VAL A C 1
ATOM 2054 O O . VAL A 1 265 ? 10.588 -13.756 -3.045 1.00 91.75 265 VAL A O 1
ATOM 2057 N N . VAL A 1 266 ? 12.215 -12.677 -4.164 1.00 88.81 266 VAL A N 1
ATOM 2058 C CA . VAL A 1 266 ? 13.165 -13.802 -4.195 1.00 88.81 266 VAL A CA 1
ATOM 2059 C C . VAL A 1 266 ? 13.794 -14.083 -2.830 1.00 88.81 266 VAL A C 1
ATOM 2061 O O . VAL A 1 266 ? 13.910 -15.254 -2.461 1.00 88.81 266 VAL A O 1
ATOM 2064 N N . ALA A 1 267 ? 14.161 -13.059 -2.058 1.00 91.19 267 ALA A N 1
ATOM 2065 C CA . ALA A 1 267 ? 14.978 -13.239 -0.855 1.00 91.19 267 ALA A CA 1
ATOM 2066 C C . ALA A 1 267 ? 14.224 -13.094 0.480 1.00 91.19 267 ALA A C 1
ATOM 2068 O O . ALA A 1 267 ? 14.602 -13.743 1.451 1.00 91.19 267 ALA A O 1
ATOM 2069 N N . PHE A 1 268 ? 13.169 -12.274 0.558 1.00 92.31 268 PHE A N 1
ATOM 2070 C CA . PHE A 1 268 ? 12.613 -11.834 1.850 1.00 92.31 268 PHE A CA 1
ATOM 2071 C C . PHE A 1 268 ? 11.166 -12.272 2.094 1.00 92.31 268 PHE A C 1
ATOM 2073 O O . PHE A 1 268 ? 10.804 -12.627 3.215 1.00 92.31 268 PHE A O 1
ATOM 2080 N N . TRP A 1 269 ? 10.316 -12.273 1.068 1.00 94.44 269 TRP A N 1
ATOM 2081 C CA . TRP A 1 269 ? 8.894 -12.596 1.214 1.00 94.44 269 TRP A CA 1
ATOM 2082 C C . TRP A 1 269 ? 8.661 -14.108 1.220 1.00 94.44 269 TRP A C 1
ATOM 2084 O O . TRP A 1 269 ? 8.172 -14.696 0.256 1.00 94.44 269 TRP A O 1
ATOM 2094 N N . THR A 1 270 ? 9.039 -14.755 2.321 1.00 93.06 270 THR A N 1
ATOM 2095 C CA . THR A 1 270 ? 8.949 -16.214 2.512 1.00 93.06 270 THR A CA 1
ATOM 2096 C C . THR A 1 270 ? 7.517 -16.719 2.693 1.00 93.06 270 THR A C 1
ATOM 2098 O O . THR A 1 270 ? 7.225 -17.855 2.342 1.00 93.06 270 THR A O 1
ATOM 2101 N N . ASN A 1 271 ? 6.606 -15.870 3.178 1.00 94.12 271 ASN A N 1
ATOM 2102 C CA . ASN A 1 271 ? 5.200 -16.218 3.415 1.00 94.12 271 ASN A CA 1
ATOM 2103 C C . ASN A 1 271 ? 4.301 -16.081 2.173 1.00 94.12 271 ASN A C 1
ATOM 2105 O O . ASN A 1 271 ? 3.092 -16.313 2.260 1.00 94.12 271 ASN A O 1
ATOM 2109 N N . MET A 1 272 ? 4.864 -15.684 1.030 1.00 95.25 272 MET A N 1
ATOM 2110 C CA . MET A 1 272 ? 4.104 -15.394 -0.180 1.00 95.25 272 MET A CA 1
ATOM 2111 C C . MET A 1 272 ? 3.545 -16.677 -0.806 1.00 95.25 272 MET A C 1
ATOM 2113 O O . MET A 1 272 ? 4.291 -17.573 -1.189 1.00 95.25 272 MET A O 1
ATOM 2117 N N . LYS A 1 273 ? 2.217 -16.747 -0.925 1.00 93.94 273 LYS A N 1
ATOM 2118 C CA . LYS A 1 273 ? 1.462 -17.867 -1.513 1.00 93.94 273 LYS A CA 1
ATOM 2119 C C . LYS A 1 273 ? 0.920 -17.543 -2.897 1.00 93.94 273 LYS A C 1
ATOM 2121 O O . LYS A 1 273 ? 0.672 -18.443 -3.692 1.00 93.94 273 LYS A O 1
ATOM 2126 N N . SER A 1 274 ? 0.683 -16.264 -3.168 1.00 91.44 274 SER A N 1
ATOM 2127 C CA . SER A 1 274 ? 0.111 -15.809 -4.429 1.00 91.44 274 SER A CA 1
ATOM 2128 C C . SER A 1 274 ? 0.812 -14.541 -4.889 1.00 91.44 274 SER A C 1
ATOM 2130 O O . SER A 1 274 ? 1.044 -13.624 -4.101 1.00 91.44 274 SER A O 1
ATOM 2132 N N . PHE A 1 275 ? 1.140 -14.503 -6.174 1.00 91.12 275 PHE A N 1
ATOM 2133 C CA . PHE A 1 275 ? 1.769 -13.368 -6.828 1.00 91.12 275 PHE A CA 1
ATOM 2134 C C . PHE A 1 275 ? 1.078 -13.157 -8.172 1.00 91.12 275 PHE A C 1
ATOM 2136 O O . PHE A 1 275 ? 1.084 -14.052 -9.016 1.00 91.12 275 PHE A O 1
ATOM 2143 N N . TYR A 1 276 ? 0.448 -11.999 -8.343 1.00 89.19 276 TYR A N 1
ATOM 2144 C CA . TYR A 1 276 ? -0.280 -11.635 -9.552 1.00 89.19 276 TYR A CA 1
ATOM 2145 C C . TYR A 1 276 ? 0.507 -10.571 -10.303 1.00 89.19 276 TYR A C 1
ATOM 2147 O O . TYR A 1 276 ? 0.832 -9.522 -9.745 1.00 89.19 276 TYR A O 1
ATOM 2155 N N . PHE A 1 277 ? 0.809 -10.862 -11.564 1.00 85.75 277 PHE A N 1
ATOM 2156 C CA . PHE A 1 277 ? 1.565 -9.989 -12.450 1.00 85.75 277 PHE A CA 1
ATOM 2157 C C . PHE A 1 277 ? 0.636 -9.416 -13.532 1.00 85.75 277 PHE A C 1
ATOM 2159 O O . PHE A 1 277 ? -0.214 -10.163 -14.024 1.00 85.75 277 PHE A O 1
ATOM 2166 N N . PRO A 1 278 ? 0.764 -8.130 -13.916 1.00 79.00 278 PRO A N 1
ATOM 2167 C CA . PRO A 1 278 ? -0.179 -7.494 -14.838 1.00 79.00 278 PRO A CA 1
ATOM 2168 C C . PRO A 1 278 ? -0.022 -7.974 -16.286 1.00 79.00 278 PRO A C 1
ATOM 2170 O O . PRO A 1 278 ? -0.943 -7.821 -17.084 1.00 79.00 278 PRO A O 1
ATOM 2173 N N . TYR A 1 279 ? 1.109 -8.596 -16.631 1.00 73.25 279 TYR A N 1
ATOM 2174 C CA . TYR A 1 279 ? 1.376 -9.047 -17.992 1.00 73.25 279 TYR A CA 1
ATOM 2175 C C . TYR A 1 279 ? 1.163 -10.551 -18.172 1.00 73.25 279 TYR A C 1
ATOM 2177 O O . TYR A 1 279 ? 1.751 -11.347 -17.434 1.00 73.25 279 TYR A O 1
ATOM 2185 N N . PRO A 1 280 ? 0.419 -10.978 -19.209 1.00 63.00 280 PRO A N 1
ATOM 2186 C CA . PRO A 1 280 ? 0.533 -12.343 -19.699 1.00 63.00 280 PRO A CA 1
ATOM 2187 C C . PRO A 1 280 ? 1.941 -12.493 -20.281 1.00 63.00 280 PRO A C 1
ATOM 2189 O O . PRO A 1 280 ? 2.264 -11.747 -21.197 1.00 63.00 280 PRO A O 1
ATOM 2192 N N . TYR A 1 281 ? 2.766 -13.403 -19.743 1.00 57.38 281 TYR A N 1
ATOM 2193 C CA . TYR A 1 281 ? 4.155 -13.701 -20.142 1.00 57.38 281 TYR A CA 1
ATOM 2194 C C . TYR A 1 281 ? 4.461 -13.421 -21.626 1.00 57.38 281 TYR A C 1
ATOM 2196 O O . TYR A 1 281 ? 4.393 -14.306 -22.481 1.00 57.38 281 TYR A O 1
ATOM 2204 N N . ARG A 1 282 ? 4.795 -12.174 -21.950 1.00 46.12 282 ARG A N 1
ATOM 2205 C CA . ARG A 1 282 ? 5.115 -11.729 -23.301 1.00 46.12 282 ARG A CA 1
ATOM 2206 C C . ARG A 1 282 ? 6.403 -10.935 -23.197 1.00 46.12 282 ARG A C 1
ATOM 2208 O O . ARG A 1 282 ? 6.442 -9.879 -22.584 1.00 46.12 282 ARG A O 1
ATOM 2215 N N . ASN A 1 283 ? 7.431 -11.483 -23.836 1.00 46.28 283 ASN A N 1
ATOM 2216 C CA . ASN A 1 283 ? 8.763 -10.919 -24.049 1.00 46.28 283 ASN A CA 1
ATOM 2217 C C . ASN A 1 283 ? 9.730 -11.017 -22.850 1.00 46.28 283 ASN A C 1
ATOM 2219 O O . ASN A 1 283 ? 9.406 -10.738 -21.700 1.00 46.28 283 ASN A O 1
ATOM 2223 N N . GLY A 1 284 ? 10.948 -11.483 -23.149 1.00 52.56 284 GLY A N 1
ATOM 2224 C CA . GLY A 1 284 ? 11.910 -12.086 -22.217 1.00 52.56 284 GLY A CA 1
ATOM 2225 C C . GLY A 1 284 ? 12.472 -11.216 -21.087 1.00 52.56 284 GLY A C 1
ATOM 2226 O O . GLY A 1 284 ? 13.234 -11.741 -20.283 1.00 52.56 284 GLY A O 1
ATOM 2227 N N . PHE A 1 285 ? 12.086 -9.943 -20.964 1.00 49.66 285 PHE A N 1
ATOM 2228 C CA . PHE A 1 285 ? 12.482 -9.103 -19.823 1.00 49.66 285 PHE A CA 1
ATOM 2229 C C . PHE A 1 285 ? 11.858 -9.597 -18.503 1.00 49.66 285 PHE A C 1
ATOM 2231 O O . PHE A 1 285 ? 12.493 -9.553 -17.452 1.00 49.66 285 PHE A O 1
ATOM 2238 N N . TYR A 1 286 ? 10.650 -10.169 -18.564 1.00 51.41 286 TYR A N 1
ATOM 2239 C CA . TYR A 1 286 ? 9.904 -10.628 -17.386 1.00 51.41 286 TYR A CA 1
ATOM 2240 C C . TYR A 1 286 ? 10.093 -12.108 -17.034 1.00 51.41 286 TYR A C 1
ATOM 2242 O O . TYR A 1 286 ? 9.535 -12.570 -16.041 1.00 51.41 286 TYR A O 1
ATOM 2250 N N . GLN A 1 287 ? 10.929 -12.857 -17.768 1.00 51.34 287 GLN A N 1
ATOM 2251 C CA . GLN A 1 287 ? 11.306 -14.217 -17.349 1.00 51.34 287 GLN A CA 1
ATOM 2252 C C . GLN A 1 287 ? 12.046 -14.227 -16.001 1.00 51.34 287 GLN A C 1
ATOM 2254 O O . GLN A 1 287 ? 11.987 -15.218 -15.278 1.00 51.34 287 GLN A O 1
ATOM 2259 N N . ALA A 1 288 ? 12.709 -13.126 -15.632 1.00 50.34 288 ALA A N 1
ATOM 2260 C CA . ALA A 1 288 ? 13.450 -13.025 -14.376 1.00 50.34 288 ALA A CA 1
ATOM 2261 C C . ALA A 1 288 ? 12.547 -12.930 -13.128 1.00 50.34 288 ALA A C 1
ATOM 2263 O O . ALA A 1 288 ? 12.981 -13.302 -12.037 1.00 50.34 288 ALA A O 1
ATOM 2264 N N . ILE A 1 289 ? 11.300 -12.470 -13.290 1.00 52.69 289 ILE A N 1
ATOM 2265 C CA . ILE A 1 289 ? 10.278 -12.396 -12.230 1.00 52.69 289 ILE A CA 1
ATOM 2266 C C . ILE A 1 289 ? 9.170 -13.417 -12.505 1.00 52.69 289 ILE A C 1
ATOM 2268 O O . ILE A 1 289 ? 8.017 -13.200 -12.157 1.00 52.69 289 ILE A O 1
ATOM 2272 N N . ASP A 1 290 ? 9.479 -14.524 -13.179 1.00 56.50 290 ASP A N 1
ATOM 2273 C CA . ASP A 1 290 ? 8.491 -15.568 -13.403 1.00 56.50 290 ASP A CA 1
ATOM 2274 C C . ASP A 1 290 ? 8.126 -16.225 -12.057 1.00 56.50 290 ASP A C 1
ATOM 2276 O O . ASP A 1 290 ? 8.954 -16.939 -11.476 1.00 56.50 290 ASP A O 1
ATOM 2280 N N . PRO A 1 291 ? 6.895 -16.025 -11.543 1.00 53.06 291 PRO A N 1
ATOM 2281 C CA . PRO A 1 291 ? 6.486 -16.612 -10.278 1.00 53.06 291 PRO A CA 1
ATOM 2282 C C . PRO A 1 291 ? 6.518 -18.138 -10.313 1.00 53.06 291 PRO A C 1
ATOM 2284 O O . PRO A 1 291 ? 6.708 -18.733 -9.264 1.00 53.06 291 PRO A O 1
ATOM 2287 N N . THR A 1 292 ? 6.406 -18.799 -11.470 1.00 53.06 292 THR A N 1
ATOM 2288 C CA . THR A 1 292 ? 6.537 -20.265 -11.538 1.00 53.06 292 THR A CA 1
ATOM 2289 C C . THR A 1 292 ? 7.984 -20.727 -11.354 1.00 53.06 292 THR A C 1
ATOM 2291 O O . THR A 1 292 ? 8.220 -21.733 -10.687 1.00 53.06 292 THR A O 1
ATOM 2294 N N . ASN A 1 293 ? 8.965 -19.947 -11.816 1.00 52.94 293 ASN A N 1
ATOM 2295 C CA . ASN A 1 293 ? 10.381 -20.182 -11.526 1.00 52.94 293 ASN A CA 1
ATOM 2296 C C . ASN A 1 293 ? 10.776 -19.802 -10.092 1.00 52.94 293 ASN A C 1
ATOM 2298 O O . ASN A 1 293 ? 11.699 -20.399 -9.544 1.00 52.94 293 ASN A O 1
ATOM 2302 N N . ILE A 1 294 ? 10.111 -18.818 -9.482 1.00 54.88 294 ILE A N 1
ATOM 2303 C CA . ILE A 1 294 ? 10.423 -18.356 -8.120 1.00 54.88 294 ILE A CA 1
ATOM 2304 C C . ILE A 1 294 ? 9.706 -19.202 -7.059 1.00 54.88 294 ILE A C 1
ATOM 2306 O O . ILE A 1 294 ? 10.319 -19.591 -6.068 1.00 54.88 294 ILE A O 1
ATOM 2310 N N . LEU A 1 295 ? 8.425 -19.513 -7.262 1.00 52.75 295 LEU A N 1
ATOM 2311 C CA . LEU A 1 295 ? 7.626 -20.338 -6.351 1.00 52.75 295 LEU A CA 1
ATOM 2312 C C . LEU A 1 295 ? 7.920 -21.829 -6.531 1.00 52.75 295 LEU A C 1
ATOM 2314 O O . LEU A 1 295 ? 7.878 -22.563 -5.555 1.00 52.75 295 LEU A O 1
ATOM 2318 N N . GLY A 1 296 ? 8.259 -22.282 -7.744 1.00 47.78 296 GLY A N 1
ATOM 2319 C CA . GLY A 1 296 ? 8.625 -23.679 -8.005 1.00 47.78 296 GLY A CA 1
ATOM 2320 C C . GLY A 1 296 ? 10.033 -24.069 -7.540 1.00 47.78 296 GLY A C 1
ATOM 2321 O O . GLY A 1 296 ? 10.350 -25.254 -7.508 1.00 47.78 296 GLY A O 1
ATOM 2322 N N . LYS A 1 297 ? 10.885 -23.093 -7.189 1.00 47.31 297 LYS A N 1
ATOM 2323 C CA . LYS A 1 297 ? 12.236 -23.316 -6.638 1.00 47.31 297 LYS A CA 1
ATOM 2324 C C . LYS A 1 297 ? 12.305 -23.240 -5.105 1.00 47.31 297 LYS A C 1
ATOM 2326 O O . LYS A 1 297 ? 13.405 -23.349 -4.566 1.00 47.31 297 LYS A O 1
ATOM 2331 N N . ARG A 1 298 ? 11.181 -23.024 -4.417 1.00 47.38 298 ARG A N 1
ATOM 2332 C CA . ARG A 1 298 ? 11.104 -22.955 -2.951 1.00 47.38 298 ARG A CA 1
ATOM 2333 C C . ARG A 1 298 ? 10.500 -24.210 -2.345 1.00 47.38 298 ARG A C 1
A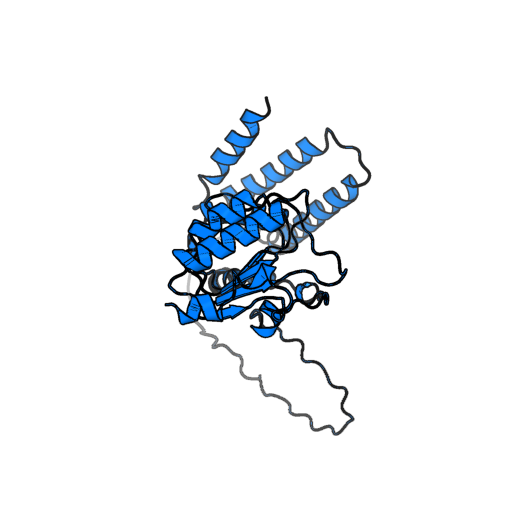TOM 2335 O O . ARG A 1 298 ? 9.603 -24.797 -2.983 1.00 47.38 298 ARG A O 1
#

Nearest PDB structures (foldseek):
  1koo-assembly4_D  TM=4.926E-01  e=8.195E-01  Homo sapiens
  6xh5-assembly2_E  TM=2.247E-01  e=6.429E+00  synthetic construct